Protein AF-0000000084674191 (afdb_homodimer)

InterPro domains:
  IPR003779 Alkyl hydroperoxide reductase AhpD/CMD-like [PF02627] (42-121)
  IPR004675 Alkylhydroperoxidase AhpD core [TIGR00778] (57-103)
  IPR029032 AhpD-like [G3DSA:1.20.1290.10] (14-174)
  IPR029032 AhpD-like [SSF69118] (1-175)

Foldseek 3Di:
DFQQFFADLVRADPVLNVVQVVVCVVPVHRFSLLSRCSVPVCLSVVLVVLVVVLPVADQDQLLLLLLQLCLCLLLVQQLSLQVSCVSNVVSPADPVQSVQSNNQAHDALQSSLLSVLSNCCNNVVHDDDPVNVVSNVVSPDDPRNSVSSVSSSVSSVSSRVSCVNRVGDRPGPTDGD/DFQQFFADLVRADPVLNVVQVVVCVVPVHRFSLLSRCSVPVCLSVVLVVLVVVLPVADQDQLLLLLLQLCLCLLLVQQLSLQVSCVSNVVSPADPVQSVQSNNQAHDALQSSLLSVLSNCCNNVVHDDDPVNVVSNVVSPDDPRNSVSSVSSSVSSVSSRVSCVNRVGDRPGDTDGD

Secondary structure (DSSP, 8-state):
--SSPPP-TTTS-HHHHHHHHHHHHHHSS--HHHHHHTTSHHHHHHHHHHHHHHTTSSS-HHHHHHHHHHHHHHTT-HHHHHHHHHHHHHTT--HHHHHHHHTT--SSHHHHHHHHHHHHHHHHTT---HHHHHHHHHTT--HHHHHHHHHHHHHHHHHHHHHHHHTPPP-S-----/--SSPPP-TTTS-HHHHHHHHHHHHHHSS--HHHHHHTTSHHHHHHHHHHHHHHTTSSS-HHHHHHHHHHHHHHTT-HHHHHHHHHHHHHTT--HHHHHHHHTT--SSHHHHHHHHHHHHHHHHTT---HHHHHHHHHTT--HHHHHHHHHHHHHHHHHHHHHHHHTPPP-S-----

Solvent-accessible surface area (backbone atoms only — not comparable to full-atom values): 17590 Å² total; per-residue (Å²): 124,62,68,43,73,52,54,46,62,86,73,38,57,72,72,51,20,52,52,46,49,52,43,21,70,74,68,75,44,67,54,50,67,57,26,35,33,47,59,18,54,28,35,34,52,18,50,53,50,26,53,56,35,44,63,71,36,87,60,48,71,43,53,50,29,28,32,44,25,5,36,20,46,74,61,60,24,42,51,51,39,13,45,36,52,56,53,22,44,76,48,67,41,48,74,68,49,49,57,34,8,34,73,20,32,46,92,49,59,46,55,18,29,49,6,34,50,32,27,45,34,64,78,45,61,19,62,71,53,70,68,60,51,52,52,30,39,72,35,60,48,46,71,30,54,49,45,38,50,45,40,50,47,18,56,43,46,32,53,41,32,46,36,53,62,22,38,55,71,66,89,47,73,81,48,86,117,126,63,67,46,74,54,53,46,62,85,73,37,57,71,72,51,19,53,51,47,50,50,42,20,71,74,68,75,45,67,55,50,66,57,26,35,33,48,60,18,55,28,35,34,52,19,51,54,51,27,54,56,36,43,64,71,36,86,60,50,70,44,54,50,31,27,33,45,26,5,36,20,46,74,59,58,23,42,53,50,39,14,46,36,50,55,53,22,43,76,48,66,41,48,74,67,50,48,57,33,8,35,74,21,32,45,91,50,60,46,56,18,30,50,6,34,49,33,28,45,35,64,77,45,62,20,62,71,54,70,68,60,50,51,51,29,38,73,35,64,47,46,72,30,54,49,45,37,49,44,40,51,47,18,56,43,46,32,54,43,30,47,38,54,63,21,37,53,71,66,87,46,74,80,50,86,118

pLDDT: mean 98.23, std 1.8, range [78.5, 99.0]

Radius of gyration: 19.2 Å; Cα contacts (8 Å, |Δi|>4): 636; chains: 2; bounding box: 49×52×44 Å

Sequence (354 aa):
MTQIAPLTIDTADAATAATLKAVKAKLGMVPNLFATLAHAPAALNGYLGLSETLGTGRLNASQREIVALAAGQANRCQYCLSAHTLIGKGAGLSAEAIAAARTGQAANALDDAIAGFARALVEQRGVVSADAMANYRRAGLDDGLILEVIANVALNTLTNYTNHIADTTVDFPVVAVMTQIAPLTIDTADAATAATLKAVKAKLGMVPNLFATLAHAPAALNGYLGLSETLGTGRLNASQREIVALAAGQANRCQYCLSAHTLIGKGAGLSAEAIAAARTGQAANALDDAIAGFARALVEQRGVVSADAMANYRRAGLDDGLILEVIANVALNTLTNYTNHIADTTVDFPVVAV

Organism: Aquipseudomonas alcaligenes (strain ATCC 14909 / DSM 50342 / CCUG 1425 / JCM 20561 / NBRC 14159 / NCIMB 9945 / NCTC 10367 / 1577) (NCBI:txid1215092)

Nearest PDB structures (foldseek):
  3lvy-assembly2_D  TM=9.396E-01  e=4.444E-09  Streptococcus mutans
  3lvy-assembly3_E  TM=9.437E-01  e=1.017E-08  Streptococcus mutans
  3lvy-assembly3_F  TM=9.411E-01  e=2.970E-08  Streptococcus mutans
  6ohj-assembly1_B  TM=8.319E-01  e=4.709E-06  Marinomonas mediterranea MMB-1
  6ohi-assembly1_B  TM=8.308E-01  e=1.592E-05  Marinomonas mediterranea MMB-1

Structure (mmCIF, N/CA/C/O backbone):
data_AF-0000000084674191-model_v1
#
loop_
_entity.id
_entity.type
_entity.pdbx_description
1 polymer 'Carboxymuconolactone decarboxylase-like domain-containing protein'
#
loop_
_atom_site.group_PDB
_atom_site.id
_atom_site.type_symbol
_atom_site.label_atom_id
_atom_site.label_alt_id
_atom_site.label_comp_id
_atom_site.label_asym_id
_atom_site.label_entity_id
_atom_site.label_seq_id
_atom_site.pdbx_PDB_ins_code
_atom_site.Cartn_x
_atom_site.Cartn_y
_atom_site.Cartn_z
_atom_site.occupancy
_atom_site.B_iso_or_equiv
_atom_site.auth_seq_id
_atom_site.auth_comp_id
_atom_site.auth_asym_id
_atom_site.auth_atom_id
_atom_site.pdbx_PDB_model_num
ATOM 1 N N . MET A 1 1 ? -16.984 -14.109 -12.828 1 78.88 1 MET A N 1
ATOM 2 C CA . MET A 1 1 ? -16.75 -15.133 -11.812 1 78.88 1 MET A CA 1
ATOM 3 C C . MET A 1 1 ? -15.508 -14.82 -10.984 1 78.88 1 MET A C 1
ATOM 5 O O . MET A 1 1 ? -14.578 -14.164 -11.477 1 78.88 1 MET A O 1
ATOM 9 N N . THR A 1 2 ? -15.586 -15.195 -9.648 1 92.5 2 THR A N 1
ATOM 10 C CA . THR A 1 2 ? -14.453 -15.039 -8.75 1 92.5 2 THR A CA 1
ATOM 11 C C . THR A 1 2 ? -13.211 -15.727 -9.312 1 92.5 2 THR A C 1
ATOM 13 O O . THR A 1 2 ? -13.273 -16.891 -9.734 1 92.5 2 THR A O 1
ATOM 16 N N . GLN A 1 3 ? -12.117 -15.008 -9.406 1 97.19 3 GLN A N 1
ATOM 17 C CA . GLN A 1 3 ? -10.906 -15.516 -10.031 1 97.19 3 GLN A CA 1
ATOM 18 C C . GLN A 1 3 ? -10.016 -16.219 -9.008 1 97.19 3 GLN A C 1
ATOM 20 O O . GLN A 1 3 ? -9.234 -17.109 -9.359 1 97.19 3 GLN A O 1
ATOM 25 N N . ILE A 1 4 ? -10.008 -15.805 -7.734 1 98.25 4 ILE A N 1
ATOM 26 C CA . ILE A 1 4 ? -9.352 -16.469 -6.613 1 98.25 4 ILE A CA 1
ATOM 27 C C . ILE A 1 4 ? -10.375 -16.797 -5.531 1 98.25 4 ILE A C 1
ATOM 29 O O . ILE A 1 4 ? -10.898 -15.898 -4.871 1 98.25 4 ILE A O 1
ATOM 33 N N . ALA A 1 5 ? -10.672 -17.984 -5.348 1 97.44 5 ALA A N 1
ATOM 34 C CA . ALA A 1 5 ? -11.688 -18.406 -4.391 1 97.44 5 ALA A CA 1
ATOM 35 C C . ALA A 1 5 ? -11.203 -18.219 -2.957 1 97.44 5 ALA A C 1
ATOM 37 O O . ALA A 1 5 ? -10.055 -18.547 -2.637 1 97.44 5 ALA A O 1
ATOM 38 N N . PRO A 1 6 ? -12.078 -17.656 -2.119 1 97.75 6 PRO A N 1
ATOM 39 C CA . PRO A 1 6 ? -11.672 -17.547 -0.717 1 97.75 6 PRO A CA 1
ATOM 40 C C . PRO A 1 6 ? -11.43 -18.906 -0.064 1 97.75 6 PRO A C 1
ATOM 42 O O . PRO A 1 6 ? -12.094 -19.891 -0.407 1 97.75 6 PRO A O 1
ATOM 45 N N . LEU A 1 7 ? -10.477 -18.938 0.827 1 97.69 7 LEU A N 1
ATOM 46 C CA . LEU A 1 7 ? -10.297 -20.141 1.654 1 97.69 7 LEU A CA 1
ATOM 47 C C . LEU A 1 7 ? -11.352 -20.188 2.758 1 97.69 7 LEU A C 1
ATOM 49 O O . LEU A 1 7 ? -11.977 -19.172 3.08 1 97.69 7 LEU A O 1
ATOM 53 N N . THR A 1 8 ? -11.562 -21.359 3.281 1 95.81 8 THR A N 1
ATOM 54 C CA . THR A 1 8 ? -12.352 -21.531 4.496 1 95.81 8 THR A CA 1
ATOM 55 C C . THR A 1 8 ? -11.469 -22 5.652 1 95.81 8 THR A C 1
ATOM 57 O O . THR A 1 8 ? -10.336 -22.438 5.438 1 95.81 8 THR A O 1
ATOM 60 N N . ILE A 1 9 ? -11.992 -21.812 6.812 1 95.06 9 ILE A N 1
ATOM 61 C CA . ILE A 1 9 ? -11.273 -22.266 7.996 1 95.06 9 ILE A CA 1
ATOM 62 C C . ILE A 1 9 ? -10.961 -23.75 7.867 1 95.06 9 ILE A C 1
ATOM 64 O O . ILE A 1 9 ? -9.891 -24.203 8.273 1 95.06 9 ILE A O 1
ATOM 68 N N . ASP A 1 10 ? -11.789 -24.5 7.168 1 94.56 10 ASP A N 1
ATOM 69 C CA . ASP A 1 10 ? -11.641 -25.953 7.047 1 94.56 10 ASP A CA 1
ATOM 70 C C . ASP A 1 10 ? -10.633 -26.312 5.961 1 94.56 10 ASP A C 1
ATOM 72 O O . ASP A 1 10 ? -10.031 -27.391 5.996 1 94.56 10 ASP A O 1
ATOM 76 N N . THR A 1 11 ? -10.375 -25.422 5.07 1 92.44 11 THR A N 1
ATOM 77 C CA . THR A 1 11 ? -9.508 -25.734 3.939 1 92.44 11 THR A CA 1
ATOM 78 C C . THR A 1 11 ? -8.141 -25.078 4.105 1 92.44 11 THR A C 1
ATOM 80 O O . THR A 1 11 ? -7.211 -25.359 3.348 1 92.44 11 THR A O 1
ATOM 83 N N . ALA A 1 12 ? -8.047 -24.234 5.074 1 94.5 12 ALA A N 1
ATOM 84 C CA . ALA A 1 12 ? -6.781 -23.547 5.312 1 94.5 12 ALA A CA 1
ATOM 85 C C . ALA A 1 12 ? -5.844 -24.406 6.168 1 94.5 12 ALA A C 1
ATOM 87 O O . ALA A 1 12 ? -6.293 -25.297 6.883 1 94.5 12 ALA A O 1
ATOM 88 N N . ASP A 1 13 ? -4.543 -24.234 5.973 1 95.56 13 ASP A N 1
ATOM 89 C CA . ASP A 1 13 ? -3.602 -24.859 6.902 1 95.56 13 ASP A CA 1
ATOM 90 C C . ASP A 1 13 ? -3.83 -24.359 8.328 1 95.56 13 ASP A C 1
ATOM 92 O O . ASP A 1 13 ? -4.547 -23.375 8.547 1 95.56 13 ASP A O 1
ATOM 96 N N . ALA A 1 14 ? -3.234 -24.938 9.305 1 96.44 14 ALA A N 1
ATOM 97 C CA . ALA A 1 14 ? -3.539 -24.719 10.719 1 96.44 14 ALA A CA 1
ATOM 98 C C . ALA A 1 14 ? -3.27 -23.266 11.117 1 96.44 14 ALA A C 1
ATOM 100 O O . ALA A 1 14 ? -4.082 -22.656 11.805 1 96.44 14 ALA A O 1
ATOM 101 N N . ALA A 1 15 ? -2.148 -22.703 10.727 1 96.62 15 ALA A N 1
ATOM 102 C CA . ALA A 1 15 ? -1.795 -21.344 11.109 1 96.62 15 ALA A CA 1
ATOM 103 C C . ALA A 1 15 ? -2.764 -20.328 10.492 1 96.62 15 ALA A C 1
ATOM 105 O O . ALA A 1 15 ? -3.203 -19.391 11.164 1 96.62 15 ALA A O 1
ATOM 106 N N . THR A 1 16 ? -3.105 -20.516 9.25 1 97.5 16 THR A N 1
ATOM 107 C CA . THR A 1 16 ? -4.051 -19.656 8.555 1 97.5 16 THR A CA 1
ATOM 108 C C . THR A 1 16 ? -5.449 -19.781 9.148 1 97.5 16 THR A C 1
ATOM 110 O O . THR A 1 16 ? -6.156 -18.797 9.32 1 97.5 16 THR A O 1
ATOM 113 N N . ALA A 1 17 ? -5.824 -21.016 9.43 1 97.81 17 ALA A N 1
ATOM 114 C CA . ALA A 1 17 ? -7.121 -21.25 10.062 1 97.81 17 ALA A CA 1
ATOM 115 C C . ALA A 1 17 ? -7.227 -20.5 11.391 1 97.81 17 ALA A C 1
ATOM 117 O O . ALA A 1 17 ? -8.281 -19.953 11.719 1 97.81 17 ALA A O 1
ATOM 118 N N . ALA A 1 18 ? -6.184 -20.531 12.195 1 98.06 18 ALA A N 1
ATOM 119 C CA . ALA A 1 18 ? -6.168 -19.812 13.469 1 98.06 18 ALA A CA 1
ATOM 120 C C . ALA A 1 18 ? -6.371 -18.328 13.266 1 98.06 18 ALA A C 1
ATOM 122 O O . ALA A 1 18 ? -7.094 -17.672 14.023 1 98.06 18 ALA A O 1
ATOM 123 N N . THR A 1 19 ? -5.707 -17.797 12.203 1 98.25 19 THR A N 1
ATOM 124 C CA . THR A 1 19 ? -5.859 -16.391 11.875 1 98.25 19 THR A CA 1
ATOM 125 C C . THR A 1 19 ? -7.293 -16.078 11.469 1 98.25 19 THR A C 1
ATOM 127 O O . THR A 1 19 ? -7.879 -15.094 11.922 1 98.25 19 THR A O 1
ATOM 130 N N . LEU A 1 20 ? -7.898 -16.906 10.609 1 98.38 20 LEU A N 1
ATOM 131 C CA . LEU A 1 20 ? -9.266 -16.688 10.148 1 98.38 20 LEU A CA 1
ATOM 132 C C . LEU A 1 20 ? -10.258 -16.828 11.305 1 98.38 20 LEU A C 1
ATOM 134 O O . LEU A 1 20 ? -11.25 -16.094 11.367 1 98.38 20 LEU A O 1
ATOM 138 N N . LYS A 1 21 ? -9.961 -17.75 12.25 1 98.31 21 LYS A N 1
ATOM 139 C CA . LYS A 1 21 ? -10.812 -17.891 13.422 1 98.31 21 LYS A CA 1
ATOM 140 C C . LYS A 1 21 ? -10.758 -16.656 14.305 1 98.31 21 LYS A C 1
ATOM 142 O O . LYS A 1 21 ? -11.773 -16.219 14.852 1 98.31 21 LYS A O 1
ATOM 147 N N . ALA A 1 22 ? -9.555 -16.078 14.445 1 98 22 ALA A N 1
ATOM 148 C CA . ALA A 1 22 ? -9.406 -14.852 15.219 1 98 22 ALA A CA 1
ATOM 149 C C . ALA A 1 22 ? -10.172 -13.695 14.57 1 98 22 ALA A C 1
ATOM 151 O O . ALA A 1 22 ? -10.789 -12.883 15.266 1 98 22 ALA A O 1
ATOM 152 N N . VAL A 1 23 ? -10.117 -13.633 13.242 1 97.56 23 VAL A N 1
ATOM 153 C CA . VAL A 1 23 ? -10.852 -12.617 12.5 1 97.56 23 VAL A CA 1
ATOM 154 C C . VAL A 1 23 ? -12.352 -12.789 12.719 1 97.56 23 VAL A C 1
ATOM 156 O O . VAL A 1 23 ? -13.062 -11.82 12.992 1 97.56 23 VAL A O 1
ATOM 159 N N . LYS A 1 24 ? -12.828 -14 12.609 1 97.81 24 LYS A N 1
ATOM 160 C CA . LYS A 1 24 ? -14.242 -14.297 12.812 1 97.81 24 LYS A CA 1
ATOM 161 C C . LYS A 1 24 ? -14.688 -13.914 14.219 1 97.81 24 LYS A C 1
ATOM 163 O O . LYS A 1 24 ? -15.773 -13.367 14.406 1 97.81 24 LYS A O 1
ATOM 168 N N . ALA A 1 25 ? -13.867 -14.219 15.211 1 97.75 25 ALA A N 1
ATOM 169 C CA . ALA A 1 25 ? -14.188 -13.891 16.594 1 97.75 25 ALA A CA 1
ATOM 170 C C . ALA A 1 25 ? -14.32 -12.383 16.797 1 97.75 25 ALA A C 1
ATOM 172 O O . ALA A 1 25 ? -15.18 -11.922 17.547 1 97.75 25 ALA A O 1
ATOM 173 N N . LYS A 1 26 ? -13.5 -11.672 16.109 1 96.06 26 LYS A N 1
ATOM 174 C CA . LYS A 1 26 ? -13.461 -10.219 16.281 1 96.06 26 LYS A CA 1
ATOM 175 C C . LYS A 1 26 ? -14.578 -9.547 15.492 1 96.06 26 LYS A C 1
ATOM 177 O O . LYS A 1 26 ? -15.203 -8.602 15.977 1 96.06 26 LYS A O 1
ATOM 182 N N . LEU A 1 27 ? -14.883 -10.039 14.305 1 95.88 27 LEU A N 1
ATOM 183 C CA . LEU A 1 27 ? -15.758 -9.312 13.391 1 95.88 27 LEU A CA 1
ATOM 184 C C . LEU A 1 27 ? -17.109 -10 13.273 1 95.88 27 LEU A C 1
ATOM 186 O O . LEU A 1 27 ? -18.047 -9.43 12.711 1 95.88 27 LEU A O 1
ATOM 190 N N . GLY A 1 28 ? -17.219 -11.164 13.742 1 96.5 28 GLY A N 1
ATOM 191 C CA . GLY A 1 28 ? -18.438 -11.953 13.633 1 96.5 28 GLY A CA 1
ATOM 192 C C . GLY A 1 28 ? -18.531 -12.758 12.352 1 96.5 28 GLY A C 1
ATOM 193 O O . GLY A 1 28 ? -19.422 -13.594 12.195 1 96.5 28 GLY A O 1
ATOM 194 N N . MET A 1 29 ? -17.609 -12.492 11.477 1 96.75 29 MET A N 1
ATOM 195 C CA . MET A 1 29 ? -17.5 -13.211 10.211 1 96.75 29 MET A CA 1
ATOM 196 C C . MET A 1 29 ? -16.094 -13.094 9.641 1 96.75 29 MET A C 1
ATOM 198 O O . MET A 1 29 ? -15.281 -12.312 10.133 1 96.75 29 MET A O 1
ATOM 202 N N . VAL A 1 30 ? -15.773 -13.867 8.633 1 98 30 VAL A N 1
ATOM 203 C CA . VAL A 1 30 ? -14.555 -13.703 7.844 1 98 30 VAL A CA 1
ATOM 204 C C . VAL A 1 30 ? -14.883 -13.039 6.508 1 98 30 VAL A C 1
ATOM 206 O O . VAL A 1 30 ? -15.398 -13.688 5.594 1 98 30 VAL A O 1
ATOM 209 N N . PRO A 1 31 ? -14.57 -11.758 6.363 1 98.5 31 PRO A N 1
ATOM 210 C CA . PRO A 1 31 ? -14.789 -11.156 5.047 1 98.5 31 PRO A CA 1
ATOM 211 C C . PRO A 1 31 ? -14.117 -11.938 3.922 1 98.5 31 PRO A C 1
ATOM 213 O O . PRO A 1 31 ? -13 -12.43 4.09 1 98.5 31 PRO A O 1
ATOM 216 N N . ASN A 1 32 ? -14.758 -12.047 2.789 1 98.62 32 ASN A N 1
ATOM 217 C CA . ASN A 1 32 ? -14.219 -12.781 1.649 1 98.62 32 ASN A CA 1
ATOM 218 C C . ASN A 1 32 ? -12.828 -12.289 1.264 1 98.62 32 ASN A C 1
ATOM 220 O O . ASN A 1 32 ? -11.984 -13.07 0.82 1 98.62 32 ASN A O 1
ATOM 224 N N . LEU A 1 33 ? -12.594 -10.977 1.449 1 98.75 33 LEU A N 1
ATOM 225 C CA . LEU A 1 33 ? -11.281 -10.414 1.147 1 98.75 33 LEU A CA 1
ATOM 226 C C . LEU A 1 33 ? -10.203 -11.062 2.002 1 98.75 33 LEU A C 1
ATOM 228 O O . LEU A 1 33 ? -9.133 -11.414 1.496 1 98.75 33 LEU A O 1
ATOM 232 N N . PHE A 1 34 ? -10.461 -11.234 3.291 1 98.75 34 PHE A N 1
ATOM 233 C CA . PHE A 1 34 ? -9.469 -11.812 4.188 1 98.75 34 PHE A CA 1
ATOM 234 C C . PHE A 1 34 ? -9.273 -13.297 3.893 1 98.75 34 PHE A C 1
ATOM 236 O O . PHE A 1 34 ? -8.148 -13.797 3.908 1 98.75 34 PHE A O 1
ATOM 243 N N . ALA A 1 35 ? -10.406 -13.938 3.58 1 98.69 35 ALA A N 1
ATOM 244 C CA . ALA A 1 35 ? -10.328 -15.352 3.211 1 98.69 35 ALA A CA 1
ATOM 245 C C . ALA A 1 35 ? -9.547 -15.539 1.914 1 98.69 35 ALA A C 1
ATOM 247 O O . ALA A 1 35 ? -8.852 -16.547 1.741 1 98.69 35 ALA A O 1
ATOM 248 N N . THR A 1 36 ? -9.664 -14.562 1 1 98.81 36 THR A N 1
ATOM 249 C CA . THR A 1 36 ? -8.906 -14.594 -0.246 1 98.81 36 THR A CA 1
ATOM 250 C C . THR A 1 36 ? -7.426 -14.344 0.017 1 98.81 36 THR A C 1
ATOM 252 O O . THR A 1 36 ? -6.57 -15.109 -0.445 1 98.81 36 THR A O 1
ATOM 255 N N . LEU A 1 37 ? -7.094 -13.344 0.83 1 98.81 37 LEU A N 1
ATOM 256 C CA . LEU A 1 37 ? -5.715 -13.039 1.188 1 98.81 37 LEU A CA 1
ATOM 257 C C . LEU A 1 37 ? -5.07 -14.211 1.921 1 98.81 37 LEU A C 1
ATOM 259 O O . LEU A 1 37 ? -3.846 -14.352 1.921 1 98.81 37 LEU A O 1
ATOM 263 N N . ALA A 1 38 ? -5.898 -15.086 2.457 1 98.62 38 ALA A N 1
ATOM 264 C CA . ALA A 1 3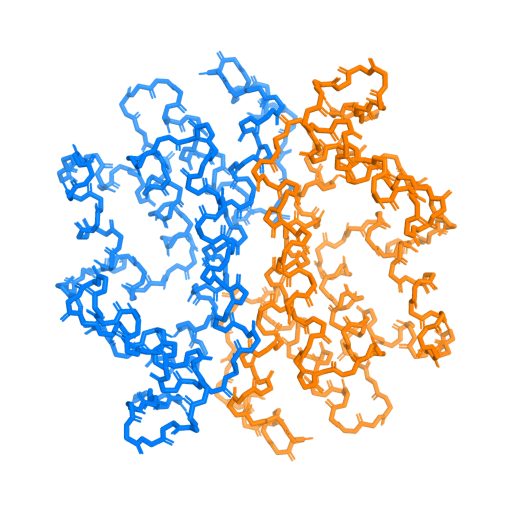8 ? -5.43 -16.203 3.268 1 98.62 38 ALA A CA 1
ATOM 265 C C . ALA A 1 38 ? -4.633 -17.203 2.424 1 98.62 38 ALA A C 1
ATOM 267 O O . ALA A 1 38 ? -3.895 -18.031 2.959 1 98.62 38 ALA A O 1
ATOM 268 N N . HIS A 1 39 ? -4.742 -17.141 1.057 1 98.62 39 HIS A N 1
ATOM 269 C CA . HIS A 1 39 ? -3.887 -17.938 0.189 1 98.62 39 HIS A CA 1
ATOM 270 C C . HIS A 1 39 ? -2.422 -17.531 0.341 1 98.62 39 HIS A C 1
ATOM 272 O O . HIS A 1 39 ? -1.526 -18.281 -0.066 1 98.62 39 HIS A O 1
ATOM 278 N N . ALA A 1 40 ? -2.15 -16.359 0.856 1 98.69 40 ALA A N 1
ATOM 279 C CA . ALA A 1 40 ? -0.829 -15.828 1.175 1 98.69 40 ALA A CA 1
ATOM 280 C C . ALA A 1 40 ? -0.774 -15.32 2.613 1 98.69 40 ALA A C 1
ATOM 282 O O . ALA A 1 40 ? -0.947 -14.125 2.863 1 98.69 40 ALA A O 1
ATOM 283 N N . PRO A 1 41 ? -0.435 -16.156 3.561 1 98.44 41 PRO A N 1
ATOM 284 C CA . PRO A 1 41 ? -0.507 -15.781 4.977 1 98.44 41 PRO A CA 1
ATOM 285 C C . PRO A 1 41 ? 0.312 -14.539 5.301 1 98.44 41 PRO A C 1
ATOM 287 O O . PRO A 1 41 ? -0.106 -13.719 6.121 1 98.44 41 PRO A O 1
ATOM 290 N N . ALA A 1 42 ? 1.466 -14.352 4.684 1 98.75 42 ALA A N 1
ATOM 291 C CA . ALA A 1 42 ? 2.264 -13.148 4.926 1 98.75 42 ALA A CA 1
ATOM 292 C C . ALA A 1 42 ? 1.518 -11.898 4.48 1 98.75 42 ALA A C 1
ATOM 294 O O . ALA A 1 42 ? 1.594 -10.859 5.137 1 98.75 42 ALA A O 1
ATOM 295 N N . ALA A 1 43 ? 0.781 -12 3.357 1 98.88 43 ALA A N 1
ATOM 296 C CA . ALA A 1 43 ? -0.004 -10.867 2.877 1 98.88 43 ALA A CA 1
ATOM 297 C C . ALA A 1 43 ? -1.17 -10.57 3.816 1 98.88 43 ALA A C 1
ATOM 299 O O . ALA A 1 43 ? -1.423 -9.414 4.156 1 98.88 43 ALA A O 1
ATOM 300 N N . LEU A 1 44 ? -1.871 -11.68 4.246 1 98.81 44 LEU A N 1
ATOM 301 C CA . LEU A 1 44 ? -2.99 -11.5 5.164 1 98.81 44 LEU A CA 1
ATOM 302 C C . LEU A 1 44 ? -2.521 -10.891 6.48 1 98.81 44 LEU A C 1
ATOM 304 O O . LEU A 1 44 ? -3.066 -9.883 6.938 1 98.81 44 LEU A O 1
ATOM 308 N N . ASN A 1 45 ? -1.473 -11.469 7.078 1 98.81 45 ASN A N 1
ATOM 309 C CA . ASN A 1 45 ? -0.957 -10.992 8.359 1 98.81 45 ASN A CA 1
ATOM 310 C C . ASN A 1 45 ? -0.372 -9.586 8.234 1 98.81 45 ASN A C 1
ATOM 312 O O . ASN A 1 45 ? -0.492 -8.773 9.156 1 98.81 45 ASN A O 1
ATOM 316 N N . GLY A 1 46 ? 0.28 -9.328 7.117 1 98.88 46 GLY A N 1
ATOM 317 C CA . GLY A 1 46 ? 0.785 -7.988 6.852 1 98.88 46 GLY A CA 1
ATOM 318 C C . GLY A 1 46 ? -0.308 -6.938 6.789 1 98.88 46 GLY A C 1
ATOM 319 O O . GLY A 1 46 ? -0.181 -5.867 7.387 1 98.88 46 GLY A O 1
ATOM 320 N N . TYR A 1 47 ? -1.39 -7.27 6.074 1 98.88 47 TYR A N 1
ATOM 321 C CA . TYR A 1 47 ? -2.521 -6.355 5.992 1 98.88 47 TYR A CA 1
ATOM 322 C C . TYR A 1 47 ? -3.111 -6.09 7.371 1 98.88 47 TYR A C 1
ATOM 324 O O . TYR A 1 47 ? -3.344 -4.938 7.742 1 98.88 47 TYR A O 1
ATOM 332 N N . LEU A 1 48 ? -3.371 -7.164 8.086 1 98.75 48 LEU A N 1
ATOM 333 C CA . LEU A 1 48 ? -4 -7.043 9.398 1 98.75 48 LEU A CA 1
ATOM 334 C C . LEU A 1 48 ? -3.125 -6.234 10.352 1 98.75 48 LEU A C 1
ATOM 336 O O . LEU A 1 48 ? -3.621 -5.367 11.07 1 98.75 48 LEU A O 1
ATOM 340 N N . GLY A 1 49 ? -1.812 -6.496 10.367 1 98.75 49 GLY A N 1
ATOM 341 C CA . GLY A 1 49 ? -0.884 -5.746 11.195 1 98.75 49 GLY A CA 1
ATOM 342 C C . GLY A 1 49 ? -0.831 -4.27 10.844 1 98.75 49 GLY A C 1
ATOM 343 O O . GLY A 1 49 ? -0.837 -3.414 11.734 1 98.75 49 GLY A O 1
ATOM 344 N N . LEU A 1 50 ? -0.762 -3.957 9.57 1 98.88 50 LEU A N 1
ATOM 345 C CA . LEU A 1 50 ? -0.737 -2.57 9.117 1 98.88 50 LEU A CA 1
ATOM 346 C C . LEU A 1 50 ? -2.018 -1.846 9.523 1 98.88 50 LEU A C 1
ATOM 348 O O . LEU A 1 50 ? -1.967 -0.718 10.016 1 98.88 50 LEU A O 1
ATOM 352 N N . SER A 1 51 ? -3.188 -2.52 9.266 1 98.75 51 SER A N 1
ATOM 353 C CA . SER A 1 51 ? -4.484 -1.943 9.609 1 98.75 51 SER A CA 1
ATOM 354 C C . SER A 1 51 ? -4.574 -1.623 11.094 1 98.75 51 SER A C 1
ATOM 356 O O . SER A 1 51 ? -4.98 -0.524 11.477 1 98.75 51 SER A O 1
ATOM 358 N N . GLU A 1 52 ? -4.172 -2.59 11.93 1 98.56 52 GLU A N 1
ATOM 359 C CA . GLU A 1 52 ? -4.211 -2.393 13.375 1 98.56 52 GLU A CA 1
ATOM 360 C C . GLU A 1 52 ? -3.297 -1.249 13.797 1 98.56 52 GLU A C 1
ATOM 362 O O . GLU A 1 52 ? -3.691 -0.4 14.602 1 98.56 52 GLU A O 1
ATOM 367 N N . THR A 1 53 ? -2.096 -1.178 13.289 1 98.81 53 THR A N 1
ATOM 368 C CA . THR A 1 53 ? -1.116 -0.163 13.664 1 98.81 53 THR A CA 1
ATOM 369 C C . THR A 1 53 ? -1.587 1.226 13.242 1 98.81 53 THR A C 1
ATOM 371 O O . THR A 1 53 ? -1.475 2.186 14.008 1 98.81 53 THR A O 1
ATOM 374 N N . LEU A 1 54 ? -2.174 1.346 12.047 1 98.88 54 LEU A N 1
ATOM 375 C CA . LEU A 1 54 ? -2.66 2.639 11.578 1 98.88 54 LEU A CA 1
ATOM 376 C C . LEU A 1 54 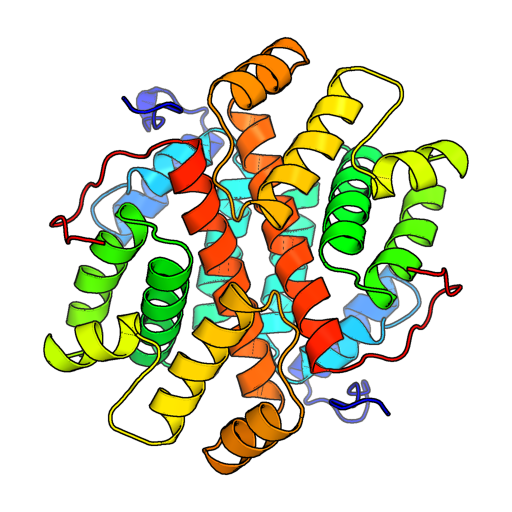? -3.879 3.086 12.375 1 98.88 54 LEU A C 1
ATOM 378 O O . LEU A 1 54 ? -4.137 4.285 12.5 1 98.88 54 LEU A O 1
ATOM 382 N N . GLY A 1 55 ? -4.574 2.102 13.008 1 98.62 55 GLY A N 1
ATOM 383 C CA . GLY A 1 55 ? -5.68 2.418 13.891 1 98.62 55 GLY A CA 1
ATOM 384 C C . GLY A 1 55 ? -5.25 3.168 15.141 1 98.62 55 GLY A C 1
ATOM 385 O O . GLY A 1 55 ? -6.078 3.787 15.812 1 98.62 55 GLY A O 1
ATOM 386 N N . THR A 1 56 ? -3.957 3.133 15.438 1 98.44 56 THR A N 1
ATOM 387 C CA . THR A 1 56 ? -3.441 3.818 16.625 1 98.44 56 THR A CA 1
ATOM 388 C C . THR A 1 56 ? -2.965 5.227 16.266 1 98.44 56 THR A C 1
ATOM 390 O O . THR A 1 56 ? -2.482 5.961 17.125 1 98.44 56 THR A O 1
ATOM 393 N N . GLY A 1 57 ? -3.078 5.594 14.953 1 98.62 57 GLY A N 1
ATOM 394 C CA . GLY A 1 57 ? -2.592 6.883 14.492 1 98.62 57 GLY A CA 1
ATOM 395 C C . GLY A 1 57 ? -3.529 8.031 14.828 1 98.62 57 GLY A C 1
ATOM 396 O O . GLY A 1 57 ? -4.445 7.871 15.633 1 98.62 57 GLY A O 1
ATOM 397 N N . ARG A 1 58 ? -3.27 9.172 14.234 1 98.62 58 ARG A N 1
ATOM 398 C CA . ARG A 1 58 ? -3.975 10.414 14.547 1 98.62 58 ARG A CA 1
ATOM 399 C C . ARG A 1 58 ? -5.32 10.469 13.836 1 98.62 58 ARG A C 1
ATOM 401 O O . ARG A 1 58 ? -6.238 11.164 14.281 1 98.62 58 ARG A O 1
ATOM 408 N N . LEU A 1 59 ? -5.449 9.828 12.656 1 98.81 59 LEU A N 1
ATOM 409 C CA . LEU A 1 59 ? -6.734 9.805 11.969 1 98.81 59 LEU A CA 1
ATOM 410 C C . LEU A 1 59 ? -7.773 9.031 12.773 1 98.81 59 LEU A C 1
ATOM 412 O O . LEU A 1 59 ? -7.543 7.879 13.148 1 98.81 59 LEU A O 1
ATOM 416 N N . ASN A 1 60 ? -8.867 9.68 13.047 1 98.69 60 ASN A N 1
ATOM 417 C CA . ASN A 1 60 ? -9.93 8.945 13.734 1 98.69 60 ASN A CA 1
ATOM 418 C C . ASN A 1 60 ? -10.641 7.984 12.789 1 98.69 60 ASN A C 1
ATOM 420 O O . ASN A 1 60 ? -10.328 7.93 11.594 1 98.69 60 ASN A O 1
ATOM 424 N N . ALA A 1 61 ? -11.57 7.184 13.336 1 98.62 61 ALA A N 1
ATOM 425 C CA . ALA A 1 61 ? -12.219 6.117 12.57 1 98.62 61 ALA A CA 1
ATOM 426 C C . ALA A 1 61 ? -12.93 6.676 11.344 1 98.62 61 ALA A C 1
ATOM 428 O O . ALA A 1 61 ? -12.805 6.125 10.242 1 98.62 61 ALA A O 1
ATOM 429 N N . SER A 1 62 ? -13.68 7.77 11.523 1 98.75 62 SER A N 1
ATOM 430 C CA . SER A 1 62 ? -14.422 8.359 10.414 1 98.75 62 SER A CA 1
ATOM 431 C C . SER A 1 62 ? -13.477 8.867 9.328 1 98.75 62 SER A C 1
ATOM 433 O O . SER A 1 62 ? -13.758 8.742 8.141 1 98.75 62 SER A O 1
ATOM 435 N N . GLN A 1 63 ? -12.312 9.43 9.703 1 98.94 63 GLN A N 1
ATOM 436 C CA . GLN A 1 63 ? -11.344 9.961 8.75 1 98.94 63 GLN A CA 1
ATOM 437 C C . GLN A 1 63 ? -10.664 8.836 7.973 1 98.94 63 GLN A C 1
ATOM 439 O O . GLN A 1 63 ? -10.398 8.977 6.777 1 98.94 63 GLN A O 1
ATOM 444 N N . ARG A 1 64 ? -10.367 7.742 8.648 1 98.94 64 ARG A N 1
ATOM 445 C CA . ARG A 1 64 ? -9.82 6.59 7.938 1 98.94 64 ARG A CA 1
ATOM 446 C C . ARG A 1 64 ? -10.805 6.062 6.906 1 98.94 64 ARG A C 1
ATOM 448 O O . ARG A 1 64 ? -10.406 5.645 5.816 1 98.94 64 ARG A O 1
ATOM 455 N N . GLU A 1 65 ? -12.125 6.098 7.227 1 98.94 65 GLU A N 1
ATOM 456 C CA . GLU A 1 65 ? -13.133 5.676 6.258 1 98.94 65 GLU A CA 1
ATOM 457 C C . GLU A 1 65 ? -13.234 6.668 5.102 1 98.94 65 GLU A C 1
ATOM 459 O O . GLU A 1 65 ? -13.492 6.273 3.961 1 98.94 65 GLU A O 1
ATOM 464 N N . ILE A 1 66 ? -13.055 7.973 5.375 1 98.94 66 ILE A N 1
ATOM 465 C CA . ILE A 1 66 ? -13.016 8.984 4.324 1 98.94 66 ILE A CA 1
ATOM 466 C C . ILE A 1 66 ? -11.891 8.664 3.342 1 98.94 66 ILE A C 1
ATOM 468 O O . ILE A 1 66 ? -12.094 8.688 2.125 1 98.94 66 ILE A O 1
ATOM 472 N N . VAL A 1 67 ? -10.703 8.266 3.811 1 99 67 VAL A N 1
ATOM 473 C CA . VAL A 1 67 ? -9.57 7.902 2.965 1 99 67 VAL A CA 1
ATOM 474 C C . VAL A 1 67 ? -9.906 6.656 2.15 1 99 67 VAL A C 1
ATOM 476 O O . VAL A 1 67 ? -9.656 6.609 0.944 1 99 67 VAL A O 1
ATOM 479 N N . ALA A 1 68 ? -10.5 5.68 2.82 1 98.94 68 ALA A N 1
ATOM 480 C CA . ALA A 1 68 ? -10.812 4.414 2.166 1 98.94 68 ALA A CA 1
ATOM 481 C C . ALA A 1 68 ? -11.836 4.617 1.047 1 98.94 68 ALA A C 1
ATOM 483 O O . ALA A 1 68 ? -11.703 4.039 -0.034 1 98.94 68 ALA A O 1
ATOM 484 N N . LEU A 1 69 ? -12.859 5.441 1.319 1 99 69 LEU A N 1
ATOM 485 C CA . LEU A 1 69 ? -13.898 5.711 0.333 1 99 69 LEU A CA 1
ATOM 486 C C . LEU A 1 69 ? -13.336 6.48 -0.856 1 99 69 LEU A C 1
ATOM 488 O O . LEU A 1 69 ? -13.633 6.152 -2.008 1 99 69 LEU A O 1
ATOM 492 N N . ALA A 1 70 ? -12.484 7.488 -0.651 1 98.94 70 ALA A N 1
ATOM 493 C CA . ALA A 1 70 ? -11.867 8.258 -1.727 1 98.94 70 ALA A CA 1
ATOM 494 C C . ALA A 1 70 ? -10.977 7.371 -2.59 1 98.94 70 ALA A C 1
ATOM 496 O O . ALA A 1 70 ? -11.055 7.406 -3.82 1 98.94 70 ALA A O 1
ATOM 497 N N . ALA A 1 71 ? -10.156 6.551 -1.931 1 98.94 71 ALA A N 1
ATOM 498 C CA . ALA A 1 71 ? -9.242 5.664 -2.645 1 98.94 71 ALA A CA 1
ATOM 499 C C . ALA A 1 71 ? -10.008 4.59 -3.412 1 98.94 71 ALA A C 1
ATOM 501 O O . ALA A 1 71 ? -9.695 4.305 -4.57 1 98.94 71 ALA A O 1
ATOM 502 N N . GLY A 1 72 ? -11.023 3.971 -2.697 1 98.88 72 GLY A N 1
ATOM 503 C CA . GLY A 1 72 ? -11.828 2.943 -3.336 1 98.88 72 GLY A CA 1
ATOM 504 C C . GLY A 1 72 ? -12.547 3.434 -4.578 1 98.88 72 GLY A C 1
ATOM 505 O O . GLY A 1 72 ? -12.633 2.713 -5.578 1 98.88 72 GLY A O 1
ATOM 506 N N . GLN A 1 73 ? -13.055 4.676 -4.547 1 98.94 73 GLN A N 1
ATOM 507 C CA . GLN A 1 73 ? -13.734 5.25 -5.699 1 98.94 73 GLN A CA 1
ATOM 508 C C . GLN A 1 73 ? -12.758 5.539 -6.832 1 98.94 73 GLN A C 1
ATOM 510 O O . GLN A 1 73 ? -13.031 5.223 -7.992 1 98.94 73 GLN A O 1
ATOM 515 N N . ALA A 1 74 ? -11.633 6.141 -6.512 1 98.81 74 ALA A N 1
ATOM 516 C CA . ALA A 1 74 ? -10.625 6.469 -7.512 1 98.81 74 ALA A CA 1
ATOM 517 C C . ALA A 1 74 ? -10.133 5.215 -8.227 1 98.81 74 ALA A C 1
ATOM 519 O O . ALA A 1 74 ? -9.828 5.25 -9.422 1 98.81 74 ALA A O 1
ATOM 520 N N . ASN A 1 75 ? -10.094 4.078 -7.5 1 98.75 75 ASN A N 1
ATOM 521 C CA . ASN A 1 75 ? -9.648 2.807 -8.062 1 98.75 75 ASN A CA 1
ATOM 522 C C . ASN A 1 75 ? -10.828 1.975 -8.562 1 98.75 75 ASN A C 1
ATOM 524 O O . ASN A 1 75 ? -10.641 0.856 -9.047 1 98.75 75 ASN A O 1
ATOM 528 N N . ARG A 1 76 ? -12.04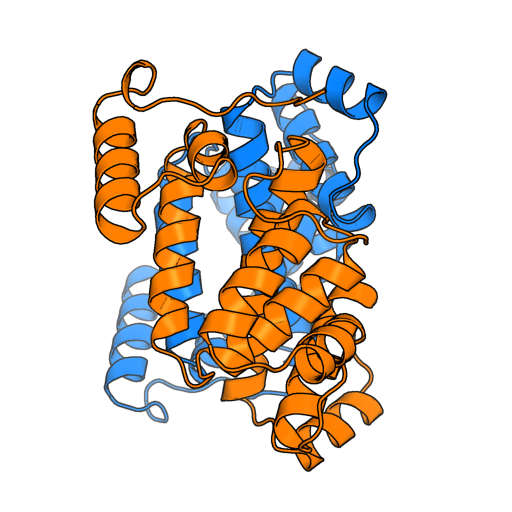7 2.482 -8.383 1 98.62 76 ARG A N 1
ATOM 529 C CA . ARG A 1 76 ? -13.266 1.828 -8.852 1 98.62 76 ARG A CA 1
ATOM 530 C C . ARG A 1 76 ? -13.375 0.42 -8.273 1 98.62 76 ARG A C 1
ATOM 532 O O . ARG A 1 76 ? -13.648 -0.534 -9.008 1 98.62 76 ARG A O 1
ATOM 539 N N . CYS A 1 77 ? -13.18 0.26 -7.016 1 98.69 77 CYS A N 1
ATOM 540 C CA . CYS A 1 77 ? -13.258 -1.024 -6.328 1 98.69 77 CYS A CA 1
ATOM 541 C C . CYS A 1 77 ? -14.625 -1.215 -5.688 1 98.69 77 CYS A C 1
ATOM 543 O O . CYS A 1 77 ? -14.867 -0.726 -4.582 1 98.69 77 CYS A O 1
ATOM 545 N N . GLN A 1 78 ? -15.508 -1.948 -6.277 1 98.56 78 GLN A N 1
ATOM 546 C CA . GLN A 1 78 ? -16.875 -2.113 -5.801 1 98.56 78 GLN A CA 1
ATOM 547 C C . GLN A 1 78 ? -16.906 -2.807 -4.441 1 98.56 78 GLN A C 1
ATOM 549 O O . GLN A 1 78 ? -17.688 -2.434 -3.562 1 98.56 78 GLN A O 1
ATOM 554 N N . TYR A 1 79 ? -16.094 -3.854 -4.301 1 98.81 79 TYR A N 1
ATOM 555 C CA . TYR A 1 79 ? -16.031 -4.531 -3.01 1 98.81 79 TYR A CA 1
ATOM 556 C C . TYR A 1 79 ? -15.703 -3.547 -1.892 1 98.81 79 TYR A C 1
ATOM 558 O O . TYR A 1 79 ? -16.391 -3.523 -0.863 1 98.81 79 TYR A O 1
ATOM 566 N N . CYS A 1 80 ? -14.672 -2.715 -2.088 1 98.88 80 CYS A N 1
ATOM 567 C CA . CYS A 1 80 ? -14.172 -1.798 -1.068 1 98.88 80 CYS A CA 1
ATOM 568 C C . CYS A 1 80 ? -15.18 -0.69 -0.792 1 98.88 80 CYS A C 1
ATOM 570 O O . CYS A 1 80 ? -15.391 -0.306 0.361 1 98.88 80 CYS A O 1
ATOM 572 N N . LEU A 1 81 ? -15.797 -0.187 -1.918 1 98.94 81 LEU A N 1
ATOM 573 C CA . LEU A 1 81 ? -16.812 0.835 -1.717 1 98.94 81 LEU A CA 1
ATOM 574 C C . LEU A 1 81 ? -17.984 0.284 -0.907 1 98.94 81 LEU A C 1
ATOM 576 O O . LEU A 1 81 ? -18.531 0.979 -0.046 1 98.94 81 LEU A O 1
ATOM 580 N N . SER A 1 82 ? -18.375 -0.958 -1.175 1 98.94 82 SER A N 1
ATOM 581 C CA . SER A 1 82 ? -19.453 -1.595 -0.424 1 98.94 82 SER A CA 1
ATOM 582 C C . SER A 1 82 ? -19.078 -1.785 1.04 1 98.94 82 SER A C 1
ATOM 584 O O . SER A 1 82 ? -19.844 -1.439 1.938 1 98.94 82 SER A O 1
ATOM 586 N N . ALA A 1 83 ? -17.906 -2.283 1.279 1 98.81 83 ALA A N 1
ATOM 587 C CA . ALA A 1 83 ? -17.422 -2.512 2.639 1 98.81 83 ALA A CA 1
ATOM 588 C C . ALA A 1 83 ? -17.297 -1.196 3.402 1 98.81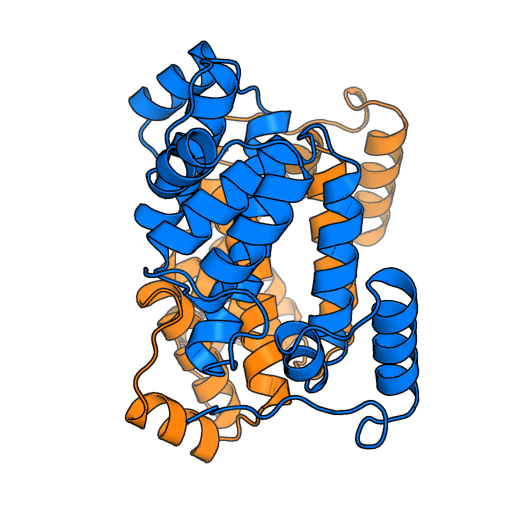 83 ALA A C 1
ATOM 590 O O . ALA A 1 83 ? -17.812 -1.064 4.516 1 98.81 83 ALA A O 1
ATOM 591 N N . HIS A 1 84 ? -16.688 -0.175 2.82 1 98.88 84 HIS A N 1
ATOM 592 C CA . HIS A 1 84 ? -16.359 1.051 3.541 1 98.88 84 HIS A CA 1
ATOM 593 C C . HIS A 1 84 ? -17.562 1.974 3.637 1 98.88 84 HIS A C 1
ATOM 595 O O . HIS A 1 84 ? -17.594 2.887 4.465 1 98.88 84 HIS A O 1
ATOM 601 N N . THR A 1 85 ? -18.562 1.774 2.75 1 98.88 85 THR A N 1
ATOM 602 C CA . THR A 1 85 ? -19.844 2.426 2.98 1 98.88 85 THR A CA 1
ATOM 603 C C . THR A 1 85 ? -20.484 1.923 4.273 1 98.88 85 THR A C 1
ATOM 605 O O . THR A 1 85 ? -20.906 2.721 5.113 1 98.88 85 THR A O 1
ATOM 608 N N . LEU A 1 86 ? -20.5 0.609 4.473 1 98.69 86 LEU A N 1
ATOM 609 C CA . LEU A 1 86 ? -21.062 0.033 5.684 1 98.69 86 LEU A CA 1
ATOM 610 C C . LEU A 1 86 ? -20.266 0.433 6.914 1 98.69 86 LEU A C 1
ATOM 612 O O . LEU A 1 86 ? -20.828 0.879 7.914 1 98.69 86 LEU A O 1
ATOM 616 N N . ILE A 1 87 ? -18.969 0.318 6.887 1 98.5 87 ILE A N 1
ATOM 617 C CA . ILE A 1 87 ? -18.109 0.613 8.023 1 98.5 87 ILE A CA 1
ATOM 618 C C . ILE A 1 87 ? -18.156 2.107 8.328 1 98.5 87 ILE A C 1
ATOM 620 O O . ILE A 1 87 ? -18.109 2.508 9.5 1 98.5 87 ILE A O 1
ATOM 624 N N . GLY A 1 88 ? -18.188 2.936 7.191 1 98.69 88 GLY A N 1
ATOM 625 C CA . GLY A 1 88 ? -18.297 4.375 7.363 1 98.69 88 GLY A CA 1
ATOM 626 C C . GLY A 1 88 ? -19.547 4.797 8.117 1 98.69 88 GLY A C 1
ATOM 627 O O . GLY A 1 88 ? -19.484 5.676 8.977 1 98.69 88 GLY A O 1
ATOM 628 N N . LYS A 1 89 ? -20.688 4.164 7.828 1 98.5 89 LYS A N 1
ATOM 629 C CA . LYS A 1 89 ? -21.906 4.43 8.578 1 98.5 89 LYS A CA 1
ATOM 630 C C . LYS A 1 89 ? -21.719 4.113 10.062 1 98.5 89 LYS A C 1
ATOM 632 O O . LYS A 1 89 ? -22.125 4.891 10.922 1 98.5 89 LYS A O 1
ATOM 637 N N . GLY A 1 90 ? -21.094 2.99 10.32 1 98 90 GLY A N 1
ATOM 638 C CA . GLY A 1 90 ? -20.828 2.594 11.695 1 98 90 GLY A CA 1
ATOM 639 C C . GLY A 1 90 ? -19.906 3.557 12.422 1 98 90 GLY A C 1
ATOM 640 O O . GLY A 1 90 ? -19.984 3.688 13.648 1 98 90 GLY A O 1
ATOM 641 N N . ALA A 1 91 ? -19.078 4.273 11.633 1 98.19 91 ALA A N 1
ATOM 642 C CA . ALA A 1 91 ? -18.125 5.215 12.203 1 98.19 91 ALA A CA 1
ATOM 643 C C . ALA A 1 91 ? -18.734 6.605 12.344 1 98.19 91 ALA A C 1
ATOM 645 O O . ALA A 1 91 ? -18.062 7.551 12.75 1 98.19 91 ALA A O 1
ATOM 646 N N . GLY A 1 92 ? -19.969 6.723 11.906 1 98.44 92 GLY A N 1
ATOM 647 C CA . GLY A 1 92 ? -20.688 7.961 12.172 1 98.44 92 GLY A CA 1
ATOM 648 C C . GLY A 1 92 ? -20.859 8.836 10.938 1 98.44 92 GLY A C 1
ATOM 649 O O . GLY A 1 92 ? -21.391 9.938 11.023 1 98.44 92 GLY A O 1
ATOM 650 N N . LEU A 1 93 ? -20.453 8.391 9.82 1 98.75 93 LEU A N 1
ATOM 651 C CA . LEU A 1 93 ? -20.641 9.164 8.602 1 98.75 93 LEU A CA 1
ATOM 652 C C . LEU A 1 93 ? -22.078 9.047 8.094 1 98.75 93 LEU A C 1
ATOM 654 O O . LEU A 1 93 ? -22.641 7.949 8.078 1 98.75 93 LEU A O 1
ATOM 658 N N . SER A 1 94 ? -22.656 10.164 7.754 1 98.69 94 SER A N 1
ATOM 659 C CA . SER A 1 94 ? -23.969 10.156 7.105 1 98.69 94 SER A CA 1
ATOM 660 C C . SER A 1 94 ? -23.875 9.656 5.668 1 98.69 94 SER A C 1
ATOM 662 O O . SER A 1 94 ? -22.766 9.57 5.109 1 98.69 94 SER A O 1
ATOM 664 N N . ALA A 1 95 ? -25 9.312 5.109 1 98.38 95 ALA A N 1
ATOM 665 C CA . ALA A 1 95 ? -25.031 8.906 3.707 1 98.38 95 ALA A CA 1
ATOM 666 C C . ALA A 1 95 ? -24.469 10 2.805 1 98.38 95 ALA A C 1
ATOM 668 O O . ALA A 1 95 ? -23.781 9.711 1.824 1 98.38 95 ALA A O 1
ATOM 669 N N . GLU A 1 96 ? -24.781 11.242 3.119 1 98.56 96 GLU A N 1
ATOM 670 C CA . GLU A 1 96 ? -24.281 12.375 2.352 1 98.56 96 GLU A CA 1
ATOM 671 C C . GLU A 1 96 ? -22.766 12.508 2.48 1 98.56 96 GLU A C 1
ATOM 673 O O . GLU A 1 96 ? -22.078 12.789 1.499 1 98.56 96 GLU A O 1
ATOM 678 N N . ALA A 1 97 ? -22.266 12.328 3.701 1 98.88 97 ALA A N 1
ATOM 679 C CA . ALA A 1 97 ? -20.828 12.406 3.941 1 98.88 97 ALA A CA 1
ATOM 680 C C . ALA A 1 97 ? -20.078 11.289 3.201 1 98.88 97 ALA A C 1
ATOM 682 O O . ALA A 1 97 ? -18.984 11.5 2.684 1 98.88 97 ALA A O 1
ATOM 683 N N . ILE A 1 98 ? -20.656 10.102 3.158 1 98.88 98 ILE A N 1
ATOM 684 C CA . ILE A 1 98 ? -20.078 8.969 2.445 1 98.88 98 ILE A CA 1
ATOM 685 C C . ILE A 1 98 ? -20.016 9.281 0.95 1 98.88 98 ILE A C 1
ATOM 687 O O . ILE A 1 98 ? -19 9.055 0.303 1 98.88 98 ILE A O 1
ATOM 691 N N . ALA A 1 99 ? -21.109 9.773 0.398 1 98.81 99 ALA A N 1
ATOM 692 C CA . ALA A 1 99 ? -21.141 10.133 -1.018 1 98.81 99 ALA A CA 1
ATOM 693 C C . ALA A 1 99 ? -20.094 11.195 -1.34 1 98.81 99 ALA A C 1
ATOM 695 O O . ALA A 1 99 ? -19.422 11.125 -2.375 1 98.81 99 ALA A O 1
ATOM 696 N N . ALA A 1 100 ? -20 12.18 -0.484 1 98.88 100 ALA A N 1
ATOM 697 C CA . ALA A 1 100 ? -19.016 13.234 -0.672 1 98.88 100 ALA A CA 1
ATOM 698 C C . ALA A 1 100 ? -17.594 12.672 -0.599 1 98.88 100 ALA A C 1
ATOM 700 O O . ALA A 1 100 ? -16.734 13.023 -1.416 1 98.88 100 ALA A O 1
ATOM 701 N N . ALA A 1 101 ? -17.297 11.789 0.346 1 98.94 101 ALA A N 1
ATOM 702 C CA . ALA A 1 101 ? -15.977 11.195 0.526 1 98.94 101 ALA A CA 1
ATOM 703 C C . ALA A 1 101 ? -15.547 10.422 -0.716 1 98.94 101 ALA A C 1
ATOM 705 O O . ALA A 1 101 ? -14.367 10.43 -1.089 1 98.94 101 ALA A O 1
ATOM 706 N N . ARG A 1 102 ? -16.5 9.75 -1.328 1 98.88 102 ARG A N 1
ATOM 707 C CA . ARG A 1 102 ? -16.219 8.969 -2.529 1 98.88 102 ARG A CA 1
ATOM 708 C C . ARG A 1 102 ? -15.656 9.859 -3.637 1 98.88 102 ARG A C 1
ATOM 710 O O . ARG A 1 102 ? -14.867 9.414 -4.465 1 98.88 102 ARG A O 1
ATOM 717 N N . THR A 1 103 ? -15.992 11.141 -3.605 1 98.38 103 THR A N 1
ATOM 718 C CA . THR A 1 103 ? -15.531 12.055 -4.648 1 98.38 103 THR A CA 1
ATOM 719 C C . THR A 1 103 ? -14.422 12.961 -4.125 1 98.38 103 THR A C 1
ATOM 721 O O . THR A 1 103 ? -14.086 13.969 -4.75 1 98.38 103 THR A O 1
ATOM 724 N N . GLY A 1 104 ? -13.898 12.68 -2.941 1 98.81 104 GLY A N 1
ATOM 725 C CA . GLY A 1 104 ? -12.766 13.398 -2.389 1 98.81 104 GLY A CA 1
ATOM 726 C C . GLY A 1 104 ? -13.156 14.703 -1.725 1 98.81 104 GLY A C 1
ATOM 727 O O . GLY A 1 104 ? -12.391 15.68 -1.757 1 98.81 104 GLY A O 1
ATOM 728 N N . GLN A 1 105 ? -14.391 14.727 -1.122 1 98.81 105 GLN A N 1
ATOM 729 C CA . GLN A 1 105 ? -14.875 15.93 -0.462 1 98.81 105 GLN A CA 1
ATOM 730 C C . GLN A 1 105 ? -15.359 15.625 0.952 1 98.81 105 GLN A C 1
ATOM 732 O O . GLN A 1 105 ? -15.609 14.469 1.294 1 98.81 105 GLN A O 1
ATOM 737 N N . ALA A 1 106 ? -15.492 16.609 1.764 1 98.81 106 ALA A N 1
ATOM 738 C CA . ALA A 1 106 ? -16.094 16.562 3.098 1 98.81 106 ALA A CA 1
ATOM 739 C C . ALA A 1 106 ? -16.547 17.938 3.557 1 98.81 106 ALA A C 1
ATOM 741 O O . ALA A 1 106 ? -16.203 18.953 2.947 1 98.81 106 ALA A O 1
ATOM 742 N N . ALA A 1 107 ? -17.344 17.969 4.578 1 97.38 107 ALA A N 1
ATOM 743 C CA . ALA A 1 107 ? -18.016 19.188 4.996 1 97.38 107 ALA A CA 1
ATOM 744 C C . ALA A 1 107 ? -17.047 20.141 5.703 1 97.38 107 ALA A C 1
ATOM 746 O O . ALA A 1 107 ? -17.062 21.344 5.469 1 97.38 107 ALA A O 1
ATOM 747 N N . ASN A 1 108 ? -16.219 19.594 6.586 1 97.44 108 ASN A N 1
ATOM 748 C CA . ASN A 1 108 ? -15.273 20.484 7.266 1 97.44 108 ASN A CA 1
ATOM 749 C C . ASN A 1 108 ? -13.922 20.516 6.555 1 97.44 108 ASN A C 1
ATOM 751 O O . ASN A 1 108 ? -13.562 19.562 5.859 1 97.44 108 ASN A O 1
ATOM 755 N N . ALA A 1 109 ? -13.156 21.516 6.742 1 98.56 109 ALA A N 1
ATOM 756 C CA . ALA A 1 109 ? -11.961 21.844 5.973 1 98.56 109 ALA A CA 1
ATOM 757 C C . ALA A 1 109 ? -10.914 20.75 6.078 1 98.56 109 ALA A C 1
ATOM 759 O O . ALA A 1 109 ? -10.328 20.328 5.07 1 98.56 109 ALA A O 1
ATOM 760 N N . LEU A 1 110 ? -10.664 20.234 7.277 1 98.81 110 LEU A N 1
ATOM 761 C CA . LEU A 1 110 ? -9.625 19.234 7.465 1 98.81 110 LEU A CA 1
ATOM 762 C C . LEU A 1 110 ? -10.008 17.922 6.789 1 98.81 110 LEU A C 1
ATOM 764 O O . LEU A 1 110 ? -9.203 17.328 6.066 1 98.81 110 LEU A O 1
ATOM 768 N N . ASP A 1 111 ? -11.25 17.484 7.039 1 98.88 111 ASP A N 1
ATOM 769 C CA . ASP A 1 111 ? -11.695 16.234 6.426 1 98.88 111 ASP A CA 1
ATOM 770 C C . ASP A 1 111 ? -11.734 16.359 4.902 1 98.88 111 ASP A C 1
ATOM 772 O O . ASP A 1 111 ? -11.469 15.391 4.191 1 98.88 111 ASP A O 1
ATOM 776 N N . ASP A 1 112 ? -12.086 17.547 4.453 1 98.94 112 ASP A N 1
ATOM 777 C CA . ASP A 1 112 ? -12.07 17.797 3.016 1 98.94 112 ASP A CA 1
ATOM 778 C C . ASP A 1 112 ? -10.656 17.688 2.451 1 98.94 112 ASP A C 1
ATOM 780 O O . ASP A 1 112 ? -10.453 17.109 1.378 1 98.94 112 ASP A O 1
ATOM 784 N N . ALA A 1 113 ? -9.695 18.188 3.133 1 98.94 113 ALA A N 1
ATOM 785 C CA . ALA A 1 113 ? -8.297 18.078 2.734 1 98.94 113 ALA A CA 1
ATOM 786 C C . ALA A 1 113 ? -7.832 16.625 2.748 1 98.94 113 ALA A C 1
ATOM 788 O O . ALA A 1 113 ? -7.113 16.188 1.847 1 98.94 113 ALA A O 1
ATOM 789 N N . ILE A 1 114 ? -8.25 15.852 3.766 1 98.94 114 ILE A N 1
ATOM 790 C CA . ILE A 1 114 ? -7.906 14.445 3.875 1 98.94 114 ILE A CA 1
ATOM 791 C C . ILE A 1 114 ? -8.469 13.68 2.682 1 98.94 114 ILE A C 1
ATOM 793 O O . ILE A 1 114 ? -7.754 12.914 2.027 1 98.94 114 ILE A O 1
ATOM 797 N N . ALA A 1 115 ? -9.734 13.953 2.344 1 98.94 115 ALA A N 1
ATOM 798 C CA . ALA A 1 115 ? -10.406 13.266 1.245 1 98.94 115 ALA A CA 1
ATOM 799 C C . ALA A 1 115 ? -9.773 13.617 -0.096 1 98.94 115 ALA A C 1
ATOM 801 O O . ALA A 1 115 ? -9.477 12.734 -0.904 1 98.94 115 ALA A O 1
ATOM 802 N N . GLY A 1 116 ? -9.594 14.906 -0.318 1 98.94 116 GLY A N 1
ATOM 803 C CA . GLY A 1 116 ? -9.023 15.375 -1.569 1 98.94 116 GLY A CA 1
ATOM 804 C C . GLY A 1 116 ? -7.59 14.906 -1.781 1 98.94 116 GLY A C 1
ATOM 805 O O . GLY A 1 116 ? -7.215 14.531 -2.895 1 98.94 116 GLY A O 1
ATOM 806 N N . PHE A 1 117 ? -6.785 14.953 -0.699 1 98.94 117 PHE A N 1
ATOM 807 C CA . PHE A 1 117 ? -5.402 14.508 -0.768 1 98.94 117 PHE A CA 1
ATOM 808 C C . PHE A 1 117 ? -5.336 13.016 -1.08 1 98.94 117 PHE A C 1
ATOM 810 O O . PHE A 1 117 ? -4.547 12.586 -1.927 1 98.94 117 PHE A O 1
ATOM 817 N N . ALA A 1 118 ? -6.203 12.18 -0.446 1 98.94 118 ALA A N 1
ATOM 818 C CA . ALA A 1 118 ? -6.25 10.742 -0.71 1 98.94 118 ALA A CA 1
ATOM 819 C C . ALA A 1 118 ? -6.578 10.469 -2.174 1 98.94 118 ALA A C 1
ATOM 821 O O . ALA A 1 118 ? -5.922 9.648 -2.82 1 98.94 118 ALA A O 1
ATOM 822 N N . ARG A 1 119 ? -7.551 11.188 -2.668 1 98.88 119 ARG A N 1
ATOM 823 C CA . ARG A 1 119 ? -7.934 11.016 -4.066 1 98.88 119 ARG A CA 1
ATOM 824 C C . ARG A 1 119 ? -6.793 11.398 -4.996 1 98.88 119 ARG A C 1
ATOM 826 O O . ARG A 1 119 ? -6.492 10.68 -5.953 1 98.88 119 ARG A O 1
ATOM 833 N N . ALA A 1 120 ? -6.141 12.523 -4.75 1 98.88 120 ALA A N 1
ATOM 834 C CA . ALA A 1 120 ? -5.047 13.016 -5.586 1 98.88 120 ALA A CA 1
ATOM 835 C C . ALA A 1 120 ? -3.887 12.023 -5.598 1 98.88 120 ALA A C 1
ATOM 837 O O . ALA A 1 120 ? -3.273 11.789 -6.645 1 98.88 120 ALA A O 1
ATOM 838 N N . LEU A 1 121 ? -3.57 11.438 -4.418 1 98.88 121 LEU A N 1
ATOM 83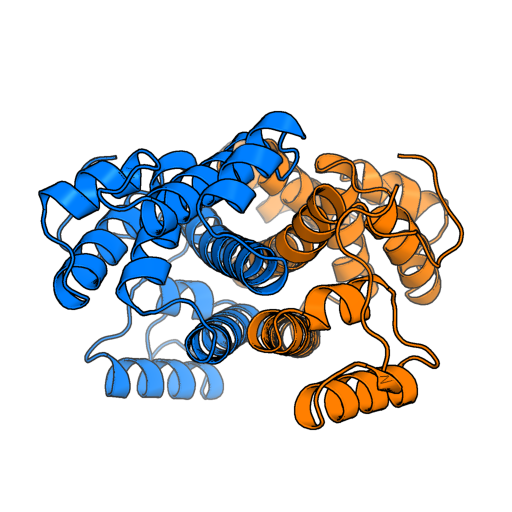9 C CA . LEU A 1 121 ? -2.504 10.445 -4.336 1 98.88 121 LEU A CA 1
ATOM 840 C C . LEU A 1 121 ? -2.762 9.289 -5.301 1 98.88 121 LEU A C 1
ATOM 842 O O . LEU A 1 121 ? -1.858 8.867 -6.023 1 98.88 121 LEU A O 1
ATOM 846 N N . VAL A 1 122 ? -4.008 8.797 -5.281 1 98.75 122 VAL A N 1
ATOM 847 C CA . VAL A 1 122 ? -4.348 7.637 -6.098 1 98.75 122 VAL A CA 1
ATOM 848 C C . VAL A 1 122 ? -4.355 8.031 -7.574 1 98.75 122 VAL A C 1
ATOM 850 O O . VAL A 1 122 ? -3.713 7.379 -8.398 1 98.75 122 VAL A O 1
ATOM 853 N N . GLU A 1 123 ? -4.965 9.141 -7.91 1 98.44 123 GLU A N 1
ATOM 854 C CA . GLU A 1 123 ? -5.164 9.523 -9.305 1 98.44 123 GLU A CA 1
ATOM 855 C C . GLU A 1 123 ? -3.854 9.969 -9.945 1 98.44 123 GLU A C 1
ATOM 857 O O . GLU A 1 123 ? -3.637 9.75 -11.141 1 98.44 123 GLU A O 1
ATOM 862 N N . GLN A 1 124 ? -3.021 10.547 -9.133 1 98.12 124 GLN A N 1
ATOM 863 C CA . GLN A 1 124 ? -1.807 11.141 -9.68 1 98.12 124 GLN A CA 1
ATOM 864 C C . GLN A 1 124 ? -0.571 10.352 -9.258 1 98.12 124 GLN A C 1
ATOM 866 O O . GLN A 1 124 ? 0.559 10.781 -9.484 1 98.12 124 GLN A O 1
ATOM 871 N N . ARG A 1 125 ? -0.714 9.219 -8.648 1 97.5 125 ARG A N 1
ATOM 872 C CA . ARG A 1 125 ? 0.333 8.297 -8.219 1 97.5 125 ARG A CA 1
ATOM 873 C C . ARG A 1 125 ? 1.365 9.016 -7.348 1 97.5 125 ARG A C 1
ATOM 875 O O . ARG A 1 125 ? 2.566 8.938 -7.617 1 97.5 125 ARG A O 1
ATOM 882 N N . GLY A 1 126 ? 0.849 9.844 -6.461 1 97.81 126 GLY A N 1
ATOM 883 C CA . GLY A 1 126 ? 1.686 10.438 -5.43 1 97.81 126 GLY A CA 1
ATOM 884 C C . GLY A 1 126 ? 2.346 11.734 -5.875 1 97.81 126 GLY A C 1
ATOM 885 O O . GLY A 1 126 ? 3.094 12.344 -5.113 1 97.81 126 GLY A O 1
ATOM 886 N N . VAL A 1 127 ? 2.123 12.164 -7.09 1 97.75 127 VAL A N 1
ATOM 887 C CA . VAL A 1 127 ? 2.686 13.43 -7.559 1 97.75 127 VAL A CA 1
ATOM 888 C C . VAL A 1 127 ? 1.636 14.531 -7.461 1 97.75 127 VAL A C 1
ATOM 890 O O . VAL A 1 127 ? 0.83 14.719 -8.375 1 97.75 127 VAL A O 1
ATOM 893 N N . VAL A 1 128 ? 1.633 15.266 -6.43 1 98.31 128 VAL A N 1
ATOM 894 C CA . VAL A 1 128 ? 0.681 16.328 -6.133 1 98.31 128 VAL A CA 1
ATOM 895 C C . VAL A 1 128 ? 1.373 17.688 -6.242 1 98.31 128 VAL A C 1
ATOM 897 O O . VAL A 1 128 ? 2.484 17.859 -5.738 1 98.31 128 VAL A O 1
ATOM 900 N N . SER A 1 129 ? 0.755 18.609 -6.902 1 98 129 SER A N 1
ATOM 901 C CA . SER A 1 129 ? 1.361 19.906 -7.168 1 98 129 SER A CA 1
ATOM 902 C C . SER A 1 129 ? 1.641 20.656 -5.875 1 98 129 SER A C 1
ATOM 904 O O . SER A 1 129 ? 0.962 20.453 -4.867 1 98 129 SER A O 1
ATOM 906 N N . ALA A 1 130 ? 2.6 21.578 -5.938 1 97.5 130 ALA A N 1
ATOM 907 C CA . ALA A 1 130 ? 2.947 22.406 -4.785 1 97.5 130 ALA A CA 1
ATOM 908 C C . ALA A 1 130 ? 1.757 23.25 -4.336 1 97.5 130 ALA A C 1
ATOM 910 O O . ALA A 1 130 ? 1.54 23.438 -3.139 1 97.5 130 ALA A O 1
ATOM 911 N N . ASP A 1 131 ? 0.991 23.734 -5.312 1 98.31 131 ASP A N 1
ATOM 912 C CA . ASP A 1 131 ? -0.169 24.562 -4.988 1 98.31 131 ASP A CA 1
ATOM 913 C C . ASP A 1 131 ? -1.229 23.75 -4.25 1 98.31 131 ASP A C 1
ATOM 915 O O . ASP A 1 131 ? -1.817 24.219 -3.277 1 98.31 131 ASP A O 1
ATOM 919 N N . ALA A 1 132 ? -1.493 22.562 -4.738 1 98.62 132 ALA A N 1
ATOM 920 C CA . ALA A 1 132 ? -2.463 21.688 -4.07 1 98.62 132 ALA A CA 1
ATOM 921 C C . ALA A 1 132 ? -1.998 21.344 -2.658 1 98.62 132 ALA A C 1
ATOM 923 O O . ALA A 1 132 ? -2.787 21.375 -1.712 1 98.62 132 ALA A O 1
ATOM 924 N N . MET A 1 133 ? -0.687 21.094 -2.531 1 98.62 133 MET A N 1
ATOM 925 C CA . MET A 1 133 ? -0.154 20.766 -1.214 1 98.62 133 MET A CA 1
ATOM 926 C C . MET A 1 133 ? -0.279 21.953 -0.261 1 98.62 133 MET A C 1
ATOM 928 O O . MET A 1 133 ? -0.578 21.766 0.921 1 98.62 133 MET A O 1
ATOM 932 N N . ALA A 1 134 ? -0.04 23.109 -0.764 1 98.62 134 ALA A N 1
ATOM 933 C CA . ALA A 1 134 ? -0.182 24.297 0.06 1 98.62 134 ALA A CA 1
ATOM 934 C C . ALA A 1 134 ? -1.617 24.469 0.554 1 98.62 134 ALA A C 1
ATOM 936 O O . ALA A 1 134 ? -1.846 24.859 1.698 1 98.62 134 ALA A O 1
ATOM 937 N N . ASN A 1 135 ? -2.57 24.141 -0.321 1 98.69 135 ASN A N 1
ATOM 938 C CA . ASN A 1 135 ? -3.979 24.219 0.056 1 98.69 135 ASN A CA 1
ATOM 939 C C . ASN A 1 135 ? -4.328 23.188 1.13 1 98.69 135 ASN A C 1
ATOM 941 O O . ASN A 1 135 ? -5.066 23.5 2.068 1 98.69 135 ASN A O 1
ATOM 945 N N . TYR A 1 136 ? -3.799 21.969 1.001 1 98.81 136 TYR A N 1
ATOM 946 C CA . TYR A 1 136 ? -4.051 20.938 2.008 1 98.81 136 TYR A CA 1
ATOM 947 C C . TYR A 1 136 ? -3.453 21.344 3.354 1 98.81 136 TYR A C 1
ATOM 949 O O . TYR A 1 136 ? -4.066 21.125 4.402 1 98.81 136 TYR A O 1
ATOM 957 N N . ARG A 1 137 ? -2.279 21.938 3.328 1 98.69 137 ARG A N 1
ATOM 958 C CA . ARG A 1 137 ? -1.628 22.375 4.562 1 98.69 137 ARG A CA 1
ATOM 959 C C . ARG A 1 137 ? -2.4 23.516 5.223 1 98.69 137 ARG A C 1
ATOM 961 O O . ARG A 1 137 ? -2.537 23.547 6.449 1 98.69 137 ARG A O 1
ATOM 968 N N . ARG A 1 138 ? -2.922 24.406 4.402 1 98.69 138 ARG A N 1
ATOM 969 C CA . ARG A 1 138 ? -3.725 25.5 4.938 1 98.69 138 ARG A CA 1
ATOM 970 C C . ARG A 1 138 ? -4.992 24.969 5.605 1 98.69 138 ARG A C 1
ATOM 972 O O . ARG A 1 138 ? -5.469 25.562 6.578 1 98.69 138 ARG A O 1
ATOM 979 N N . ALA A 1 139 ? -5.445 23.828 5.098 1 98.81 139 ALA A N 1
ATOM 980 C CA . ALA A 1 139 ? -6.68 23.234 5.613 1 98.81 139 ALA A CA 1
ATOM 981 C C . ALA A 1 139 ? -6.406 22.391 6.852 1 98.81 139 ALA A C 1
ATOM 983 O O . ALA A 1 139 ? -7.336 21.875 7.48 1 98.81 139 ALA A O 1
ATOM 984 N N . GLY A 1 140 ? -5.066 22.203 7.195 1 98.62 140 GLY A N 1
ATOM 985 C CA . GLY A 1 140 ? -4.809 21.594 8.492 1 98.62 140 GLY A CA 1
ATOM 986 C C . GLY A 1 140 ? -3.918 20.375 8.414 1 98.62 140 GLY A C 1
ATOM 987 O O . GLY A 1 140 ? -3.512 19.828 9.438 1 98.62 140 GLY A O 1
ATOM 988 N N . LEU A 1 141 ? -3.553 19.953 7.199 1 98.81 141 LEU A N 1
ATOM 989 C CA . LEU A 1 141 ? -2.633 18.828 7.102 1 98.81 141 LEU A CA 1
ATOM 990 C C . LEU A 1 141 ? -1.214 19.25 7.465 1 98.81 141 LEU A C 1
ATOM 992 O O . LEU A 1 141 ? -0.656 20.172 6.848 1 98.81 141 LEU A O 1
ATOM 996 N N . ASP A 1 142 ? -0.684 18.625 8.477 1 98.69 142 ASP A N 1
ATOM 997 C CA . ASP A 1 142 ? 0.734 18.781 8.781 1 98.69 142 ASP A CA 1
ATOM 998 C C . ASP A 1 142 ? 1.536 17.562 8.32 1 98.69 142 ASP A C 1
ATOM 1000 O O . ASP A 1 142 ? 0.992 16.672 7.684 1 98.69 142 ASP A O 1
ATOM 1004 N N . ASP A 1 143 ? 2.801 17.516 8.617 1 98.62 143 ASP A N 1
ATOM 1005 C CA . ASP A 1 143 ? 3.672 16.453 8.117 1 98.62 143 ASP A CA 1
ATOM 1006 C C . ASP A 1 143 ? 3.186 15.078 8.57 1 98.62 143 ASP A C 1
ATOM 1008 O O . ASP A 1 143 ? 3.104 14.148 7.773 1 98.62 143 ASP A O 1
ATOM 1012 N N . GLY A 1 144 ? 2.84 14.984 9.836 1 98.62 144 GLY A N 1
ATOM 1013 C CA . GLY A 1 144 ? 2.383 13.719 10.383 1 98.62 144 GLY A CA 1
ATOM 1014 C C . GLY A 1 144 ? 1.104 13.219 9.734 1 98.62 144 GLY A C 1
ATOM 1015 O O . GLY A 1 144 ? 1.005 12.047 9.367 1 98.62 144 GLY A O 1
ATOM 1016 N N . LEU A 1 145 ? 0.125 14.07 9.555 1 98.94 145 LEU A N 1
ATOM 1017 C CA . LEU A 1 145 ? -1.146 13.664 8.961 1 98.94 145 LEU A CA 1
ATOM 1018 C C . LEU A 1 145 ? -0.977 13.328 7.488 1 98.94 145 LEU A C 1
ATOM 1020 O O . LEU A 1 145 ? -1.605 12.391 6.984 1 98.94 145 LEU A O 1
ATOM 1024 N N . ILE A 1 146 ? -0.129 14.07 6.793 1 98.94 146 ILE A N 1
ATOM 1025 C CA . ILE A 1 146 ? 0.174 13.773 5.395 1 98.94 146 ILE A CA 1
ATOM 1026 C C . ILE A 1 146 ? 0.697 12.344 5.27 1 98.94 146 ILE A C 1
ATOM 1028 O O . ILE A 1 146 ? 0.208 11.57 4.449 1 98.94 146 ILE A O 1
ATOM 1032 N N . LEU A 1 147 ? 1.585 12.008 6.125 1 98.94 147 LEU A N 1
ATOM 1033 C CA . LEU A 1 147 ? 2.223 10.695 6.043 1 98.94 147 LEU A CA 1
ATOM 1034 C C . LEU A 1 147 ? 1.256 9.594 6.461 1 98.94 147 LEU A C 1
ATOM 1036 O O . LEU A 1 147 ? 1.296 8.484 5.914 1 98.94 147 LEU A O 1
ATOM 1040 N N . GLU A 1 148 ? 0.399 9.883 7.402 1 98.94 148 GLU A N 1
ATOM 1041 C CA . GLU A 1 148 ? -0.593 8.883 7.801 1 98.94 148 GLU A CA 1
ATOM 1042 C C . GLU A 1 148 ? -1.622 8.664 6.695 1 98.94 148 GLU A C 1
ATOM 1044 O O . GLU A 1 148 ? -2.076 7.535 6.48 1 98.94 148 GLU A O 1
ATOM 1049 N N . VAL A 1 149 ? -2.016 9.734 5.992 1 99 149 VAL A N 1
ATOM 1050 C CA . VAL A 1 149 ? -2.934 9.57 4.871 1 99 149 VAL A CA 1
ATOM 1051 C C . VAL A 1 149 ? -2.281 8.703 3.793 1 99 149 VAL A C 1
ATOM 1053 O O . VAL A 1 149 ? -2.922 7.812 3.23 1 99 149 VAL A O 1
ATOM 1056 N N . ILE A 1 150 ? -0.99 8.906 3.535 1 99 150 ILE A N 1
ATOM 1057 C CA . ILE A 1 150 ? -0.269 8.109 2.543 1 99 150 ILE A CA 1
ATOM 1058 C C . ILE A 1 150 ? -0.283 6.641 2.949 1 99 150 ILE A C 1
ATOM 1060 O O . ILE A 1 150 ? -0.542 5.762 2.121 1 99 150 ILE A O 1
ATOM 1064 N N . ALA A 1 151 ? -0.03 6.371 4.25 1 99 151 ALA A N 1
ATOM 1065 C CA . ALA A 1 151 ? 0.001 4.992 4.73 1 99 151 ALA A CA 1
ATOM 1066 C C . ALA A 1 151 ? -1.368 4.332 4.594 1 99 151 ALA A C 1
ATOM 1068 O O . ALA A 1 151 ? -1.464 3.158 4.227 1 99 151 ALA A O 1
ATOM 1069 N N . ASN A 1 152 ? -2.424 5.094 4.871 1 99 152 ASN A N 1
ATOM 1070 C CA . ASN A 1 152 ? -3.77 4.551 4.719 1 99 152 ASN A CA 1
ATOM 1071 C C . ASN A 1 152 ? -4.125 4.336 3.25 1 99 152 ASN A C 1
ATOM 1073 O O . ASN A 1 152 ? -4.828 3.385 2.908 1 99 152 ASN A O 1
ATOM 1077 N N . VAL A 1 153 ? -3.664 5.211 2.352 1 99 153 VAL A N 1
ATOM 1078 C CA . VAL A 1 153 ? -3.861 5 0.92 1 99 153 VAL A CA 1
ATOM 1079 C C . VAL A 1 153 ? -3.164 3.717 0.483 1 99 153 VAL A C 1
ATOM 1081 O O . VAL A 1 153 ? -3.711 2.945 -0.31 1 99 153 VAL A O 1
ATOM 1084 N N . ALA A 1 154 ? -1.966 3.445 0.998 1 98.94 154 ALA A N 1
ATOM 1085 C CA . ALA A 1 154 ? -1.247 2.217 0.669 1 98.94 154 ALA A CA 1
ATOM 1086 C C . ALA A 1 154 ? -1.999 0.989 1.173 1 98.94 154 ALA A C 1
ATOM 1088 O O . ALA A 1 154 ? -2.082 -0.025 0.475 1 98.94 154 ALA A O 1
ATOM 1089 N N . LEU A 1 155 ? -2.543 1.08 2.393 1 98.94 155 LEU A N 1
ATOM 1090 C CA . LEU A 1 155 ? -3.373 0.012 2.938 1 98.94 155 LEU A CA 1
ATOM 1091 C C . LEU A 1 155 ? -4.543 -0.293 2.01 1 98.94 155 LEU A C 1
ATOM 1093 O O . LEU A 1 155 ? -4.824 -1.459 1.72 1 98.94 155 LEU A O 1
ATOM 1097 N N . ASN A 1 156 ? -5.211 0.701 1.535 1 98.94 156 ASN A N 1
ATOM 1098 C CA . ASN A 1 156 ? -6.367 0.524 0.662 1 98.94 156 ASN A CA 1
ATOM 1099 C C . ASN A 1 156 ? -5.953 0.072 -0.735 1 98.94 156 ASN A C 1
ATOM 1101 O O . ASN A 1 156 ? -6.676 -0.68 -1.39 1 98.94 156 ASN A O 1
ATOM 1105 N N . THR A 1 157 ? -4.734 0.5 -1.202 1 98.94 157 THR A N 1
ATOM 1106 C CA . THR A 1 157 ? -4.203 -0.001 -2.465 1 98.94 157 THR A CA 1
ATOM 1107 C C . THR A 1 157 ? -4.098 -1.522 -2.443 1 98.94 157 THR A C 1
ATOM 1109 O O . THR A 1 157 ? -4.469 -2.191 -3.41 1 98.94 157 THR A O 1
ATOM 1112 N N . LEU A 1 158 ? -3.643 -2.066 -1.308 1 98.94 158 LEU A N 1
ATOM 1113 C CA . LEU A 1 158 ? -3.52 -3.512 -1.157 1 98.94 158 LEU A CA 1
ATOM 1114 C C . LEU A 1 158 ? -4.871 -4.195 -1.348 1 98.94 158 LEU A C 1
ATOM 1116 O O . LEU A 1 158 ? -4.984 -5.148 -2.123 1 98.94 158 LEU A O 1
ATOM 1120 N N . THR A 1 159 ? -5.938 -3.668 -0.753 1 98.94 159 THR A N 1
ATOM 1121 C CA . THR A 1 159 ? -7.238 -4.328 -0.81 1 98.94 159 THR A CA 1
ATOM 1122 C C . THR A 1 159 ? -7.93 -4.051 -2.143 1 98.94 159 THR A C 1
ATOM 1124 O O . THR A 1 159 ? -8.578 -4.934 -2.707 1 98.94 159 THR A O 1
ATOM 1127 N N . ASN A 1 160 ? -7.77 -2.846 -2.688 1 98.94 160 ASN A N 1
ATOM 1128 C CA . ASN A 1 160 ? -8.359 -2.539 -3.984 1 98.94 160 ASN A CA 1
ATOM 1129 C C . ASN A 1 160 ? -7.801 -3.436 -5.082 1 98.94 160 ASN A C 1
ATOM 1131 O O . ASN A 1 160 ? -8.555 -4.02 -5.863 1 98.94 160 ASN A O 1
ATOM 1135 N N . TYR A 1 161 ? -6.445 -3.574 -5.133 1 98.94 161 TYR A N 1
ATOM 1136 C CA . TYR A 1 161 ? -5.816 -4.367 -6.18 1 98.94 161 TYR A CA 1
ATOM 1137 C C . TYR A 1 161 ? -6.109 -5.852 -5.988 1 98.94 161 TYR A C 1
ATOM 1139 O O . TYR A 1 161 ? -6.285 -6.586 -6.965 1 98.94 161 TYR A O 1
ATOM 1147 N N . THR A 1 162 ? -6.176 -6.32 -4.715 1 98.94 162 THR A N 1
ATOM 1148 C CA . THR A 1 162 ? -6.559 -7.703 -4.457 1 98.94 162 THR A CA 1
ATOM 1149 C C . THR A 1 162 ? -7.949 -7.992 -5.016 1 98.94 162 THR A C 1
ATOM 1151 O O . THR A 1 162 ? -8.148 -8.984 -5.719 1 98.94 162 THR A O 1
ATOM 1154 N N . ASN A 1 163 ? -8.852 -7.102 -4.773 1 98.88 163 ASN A N 1
ATOM 1155 C CA . ASN A 1 163 ? -10.227 -7.324 -5.215 1 98.88 163 ASN A CA 1
ATOM 1156 C C . ASN A 1 163 ? -10.344 -7.23 -6.734 1 98.88 163 ASN A C 1
ATOM 1158 O O . ASN A 1 163 ? -11.156 -7.934 -7.34 1 98.88 163 ASN A O 1
ATOM 1162 N N . HIS A 1 164 ? -9.57 -6.352 -7.387 1 98.69 164 HIS A N 1
ATOM 1163 C CA . HIS A 1 164 ? -9.555 -6.289 -8.844 1 98.69 164 HIS A CA 1
ATOM 1164 C C . HIS A 1 164 ? -9.086 -7.609 -9.445 1 98.69 164 HIS A C 1
ATOM 1166 O O . HIS A 1 164 ? -9.703 -8.117 -10.391 1 98.69 164 HIS A O 1
ATOM 1172 N N . ILE A 1 165 ? -8.016 -8.156 -8.875 1 98.81 165 ILE A N 1
ATOM 1173 C CA . ILE A 1 165 ? -7.383 -9.336 -9.445 1 98.81 165 ILE A CA 1
ATOM 1174 C C . ILE A 1 165 ? -8.203 -10.578 -9.094 1 98.81 165 ILE A C 1
ATOM 1176 O O . ILE A 1 165 ? -8.398 -11.461 -9.93 1 98.81 165 ILE A O 1
ATOM 1180 N N . ALA A 1 166 ? -8.711 -10.625 -7.848 1 98.69 166 ALA A N 1
ATOM 1181 C CA . ALA A 1 166 ? -9.391 -11.82 -7.363 1 98.69 166 ALA A CA 1
ATOM 1182 C C . ALA A 1 166 ? -10.859 -11.82 -7.785 1 98.69 166 ALA A C 1
ATOM 1184 O O . ALA A 1 166 ? -11.516 -12.867 -7.77 1 98.69 166 ALA A O 1
ATOM 1185 N N . ASP A 1 167 ? -11.344 -10.648 -8.164 1 98.25 167 ASP A N 1
ATOM 1186 C CA . ASP A 1 167 ? -12.773 -10.492 -8.43 1 98.25 167 ASP A CA 1
ATOM 1187 C C . ASP A 1 167 ? -13.609 -11.055 -7.285 1 98.25 167 ASP A C 1
ATOM 1189 O O . ASP A 1 167 ? -14.461 -11.93 -7.5 1 98.25 167 ASP A O 1
ATOM 1193 N N . THR A 1 168 ? -13.328 -10.555 -6.094 1 98.56 168 THR A N 1
ATOM 1194 C CA . THR A 1 168 ? -13.891 -11.055 -4.844 1 98.56 168 THR A CA 1
ATOM 1195 C C . THR A 1 168 ? -15.398 -10.797 -4.789 1 98.56 168 THR A C 1
ATOM 1197 O O . THR A 1 168 ? -15.852 -9.695 -5.109 1 98.56 168 THR A O 1
ATOM 1200 N N . THR A 1 169 ? -16.172 -11.805 -4.387 1 98.31 169 THR A N 1
ATOM 1201 C CA . THR A 1 169 ? -17.594 -11.633 -4.191 1 98.31 169 THR A CA 1
ATOM 1202 C C . THR A 1 169 ? -17.875 -10.672 -3.037 1 98.31 169 THR A C 1
ATOM 1204 O O . THR A 1 169 ? -17.328 -10.836 -1.944 1 98.31 169 THR A O 1
ATOM 1207 N N . VAL A 1 170 ? -18.734 -9.648 -3.293 1 98.56 170 VAL A N 1
ATOM 1208 C CA . VAL A 1 170 ? -19.062 -8.664 -2.275 1 98.56 170 VAL A CA 1
ATOM 1209 C C . VAL A 1 170 ? -19.938 -9.305 -1.197 1 98.56 170 VAL A C 1
ATOM 1211 O O . VAL A 1 170 ? -20.984 -9.891 -1.5 1 98.56 170 VAL A O 1
ATOM 1214 N N . ASP A 1 171 ? -19.531 -9.273 0.025 1 97.88 171 ASP A N 1
ATOM 1215 C CA . ASP A 1 171 ? -20.281 -9.859 1.138 1 97.88 171 ASP A CA 1
ATOM 1216 C C . ASP A 1 171 ? -20.844 -8.773 2.055 1 97.88 171 ASP A C 1
ATOM 1218 O O . ASP A 1 171 ? -21.062 -9.016 3.242 1 97.88 171 ASP A O 1
ATOM 1222 N N . PHE A 1 172 ? -21.062 -7.551 1.563 1 97.94 172 PHE A N 1
ATOM 1223 C CA . PHE A 1 172 ? -21.688 -6.375 2.152 1 97.94 172 PHE A CA 1
ATOM 1224 C C . PHE A 1 172 ? -22.812 -5.867 1.268 1 97.94 172 PHE A C 1
ATOM 1226 O O . PHE A 1 172 ? -22.953 -6.293 0.12 1 97.94 172 PHE A O 1
ATOM 1233 N N . PRO A 1 173 ? -23.703 -5.027 1.877 1 98.31 173 PRO A N 1
ATOM 1234 C CA . PRO A 1 173 ? -24.641 -4.418 0.943 1 98.31 173 PRO A CA 1
ATOM 1235 C C . PRO A 1 173 ? -23.953 -3.732 -0.235 1 98.31 173 PRO A C 1
ATOM 1237 O O . PRO A 1 173 ? -23.141 -2.822 -0.036 1 98.31 173 PRO A O 1
ATOM 1240 N N . VAL A 1 174 ? -24.297 -4.172 -1.41 1 98.62 174 VAL A N 1
ATOM 1241 C CA . VAL A 1 174 ? -23.594 -3.742 -2.609 1 98.62 174 VAL A CA 1
ATOM 1242 C C . VAL A 1 174 ? -23.922 -2.285 -2.92 1 98.62 174 VAL A C 1
ATOM 1244 O O . VAL A 1 174 ? -25.094 -1.876 -2.822 1 98.62 174 VAL A O 1
ATOM 1247 N N . VAL A 1 175 ? -22.984 -1.516 -3.207 1 98.38 175 VAL A N 1
ATOM 1248 C CA . VAL A 1 175 ? -23.203 -0.169 -3.727 1 98.38 175 VAL A CA 1
ATOM 1249 C C . VAL A 1 175 ? -22.625 -0.06 -5.133 1 98.38 175 VAL A C 1
ATOM 1251 O O . VAL A 1 175 ? -21.703 -0.804 -5.496 1 98.38 175 VAL A O 1
ATOM 1254 N N . ALA A 1 176 ? -23.156 0.801 -5.887 1 97.75 176 ALA A N 1
ATOM 1255 C CA . ALA A 1 176 ? -22.641 1.033 -7.238 1 97.75 176 ALA A CA 1
ATOM 1256 C C . ALA A 1 176 ? -21.312 1.772 -7.199 1 97.75 176 ALA A C 1
ATOM 1258 O O . ALA A 1 176 ? -21.047 2.539 -6.273 1 97.75 176 ALA A O 1
ATOM 1259 N N . VAL A 1 177 ? -20.531 1.572 -8.25 1 97.5 177 VAL A N 1
ATOM 1260 C CA . VAL A 1 177 ? -19.25 2.262 -8.359 1 97.5 177 VAL A CA 1
ATOM 1261 C C . VAL A 1 177 ? -19.469 3.662 -8.93 1 97.5 177 VAL A C 1
ATOM 1263 O O . VAL A 1 177 ? -20.312 3.857 -9.812 1 97.5 177 VAL A O 1
ATOM 1266 N N . MET B 1 1 ? 13.883 21.25 -3.176 1 78.5 1 MET B N 1
ATOM 1267 C CA . MET B 1 1 ? 14.188 21.188 -1.748 1 78.5 1 MET B CA 1
ATOM 1268 C C . MET B 1 1 ? 13.266 20.188 -1.05 1 78.5 1 MET B C 1
ATOM 1270 O O . MET B 1 1 ? 12.141 19.953 -1.5 1 78.5 1 MET B O 1
ATOM 1274 N N . THR B 1 2 ? 13.836 19.5 0.024 1 92.5 2 THR B N 1
ATOM 1275 C CA . THR B 1 2 ? 13.07 18.562 0.842 1 92.5 2 THR B CA 1
ATOM 1276 C C . THR B 1 2 ? 11.836 19.25 1.429 1 92.5 2 THR B C 1
ATOM 1278 O O . THR B 1 2 ? 11.93 20.328 2.002 1 92.5 2 THR B O 1
ATOM 1281 N N . GLN B 1 3 ? 10.68 18.656 1.22 1 97.19 3 GLN B N 1
ATOM 1282 C CA . GLN B 1 3 ? 9.422 19.266 1.629 1 97.19 3 GLN B CA 1
ATOM 1283 C C . GLN B 1 3 ? 9.039 18.844 3.047 1 97.19 3 GLN B C 1
ATOM 1285 O O . GLN B 1 3 ? 8.344 19.578 3.75 1 97.19 3 GLN B O 1
ATOM 1290 N N . ILE B 1 4 ? 9.406 17.641 3.494 1 98.25 4 ILE B N 1
ATOM 1291 C CA . ILE B 1 4 ? 9.266 17.156 4.867 1 98.25 4 ILE B CA 1
ATOM 1292 C C . ILE B 1 4 ? 10.633 16.75 5.406 1 98.25 4 ILE B C 1
ATOM 1294 O O . ILE B 1 4 ? 11.203 15.75 4.973 1 98.25 4 ILE B O 1
ATOM 1298 N N . ALA B 1 5 ? 11.156 17.469 6.297 1 97.44 5 ALA B N 1
ATOM 1299 C CA . ALA B 1 5 ? 12.484 17.203 6.836 1 97.44 5 ALA B CA 1
ATOM 1300 C C . ALA B 1 5 ? 12.492 15.953 7.715 1 97.44 5 ALA B C 1
ATOM 1302 O O . ALA B 1 5 ? 11.578 15.758 8.531 1 97.44 5 ALA B O 1
ATOM 1303 N N . PRO B 1 6 ? 13.492 15.102 7.512 1 97.75 6 PRO B N 1
ATOM 1304 C CA . PRO B 1 6 ? 13.57 13.938 8.398 1 97.75 6 PRO B CA 1
ATOM 1305 C C . PRO B 1 6 ? 13.773 14.328 9.859 1 97.75 6 PRO B C 1
ATOM 1307 O O . PRO B 1 6 ? 14.422 15.328 10.156 1 97.75 6 PRO B O 1
ATOM 1310 N N . LEU B 1 7 ? 13.195 13.547 10.727 1 97.69 7 LEU B N 1
ATOM 1311 C CA . LEU B 1 7 ? 13.484 13.703 12.148 1 97.69 7 LEU B CA 1
ATOM 1312 C C . LEU B 1 7 ? 14.844 13.109 12.492 1 97.69 7 LEU B C 1
ATOM 1314 O O . LEU B 1 7 ? 15.383 12.297 11.742 1 97.69 7 LEU B O 1
ATOM 1318 N N . THR B 1 8 ? 15.391 13.531 13.578 1 95.69 8 THR B N 1
ATOM 1319 C CA . THR B 1 8 ? 16.562 12.891 14.164 1 95.69 8 THR B CA 1
ATOM 1320 C C . THR B 1 8 ? 16.203 12.211 15.492 1 95.69 8 THR B C 1
ATOM 1322 O O . THR B 1 8 ? 15.148 12.492 16.062 1 95.69 8 THR B O 1
ATOM 1325 N N . ILE B 1 9 ? 17.047 11.32 15.867 1 95.12 9 ILE B N 1
ATOM 1326 C CA . ILE B 1 9 ? 16.859 10.648 17.141 1 95.12 9 ILE B CA 1
ATOM 1327 C C . ILE B 1 9 ? 16.75 11.688 18.266 1 95.12 9 ILE B C 1
ATOM 1329 O O . ILE B 1 9 ? 15.953 11.523 19.188 1 95.12 9 ILE B O 1
ATOM 1333 N N . ASP B 1 10 ? 17.391 12.805 18.125 1 94.56 10 ASP B N 1
ATOM 1334 C CA . ASP B 1 10 ? 17.438 13.836 19.156 1 94.56 10 ASP B CA 1
ATOM 1335 C C . ASP B 1 10 ? 16.172 14.703 19.109 1 94.56 10 ASP B C 1
ATOM 1337 O O . ASP B 1 10 ? 15.797 15.305 20.125 1 94.56 10 ASP B O 1
ATOM 1341 N N . THR B 1 11 ? 15.5 14.742 18.016 1 92.12 11 THR B N 1
ATOM 1342 C CA . THR B 1 11 ? 14.367 15.641 17.859 1 92.12 11 THR B CA 1
ATOM 1343 C C . THR B 1 11 ? 13.055 14.867 17.938 1 92.12 11 THR B C 1
ATOM 1345 O O . THR B 1 11 ? 11.977 15.461 18.016 1 92.12 11 THR B O 1
ATOM 1348 N N . ALA B 1 12 ? 13.164 13.594 17.969 1 94.56 12 ALA B N 1
ATOM 1349 C CA . ALA B 1 12 ? 11.969 12.758 18.031 1 94.56 12 ALA B CA 1
ATOM 1350 C C . ALA B 1 12 ? 11.516 12.555 19.469 1 94.56 12 ALA B C 1
ATOM 1352 O O . ALA B 1 12 ? 12.312 12.695 20.391 1 94.56 12 ALA B O 1
ATOM 1353 N N . ASP B 1 13 ? 10.219 12.367 19.656 1 95.62 13 ASP B N 1
ATOM 1354 C CA . ASP B 1 13 ? 9.75 11.953 20.969 1 95.62 13 ASP B CA 1
ATOM 1355 C C . ASP B 1 13 ? 10.367 10.617 21.375 1 95.62 13 ASP B C 1
ATOM 1357 O O . ASP B 1 13 ? 10.953 9.922 20.547 1 95.62 13 ASP B O 1
ATOM 1361 N N . ALA B 1 14 ? 10.25 10.203 22.594 1 96.5 14 ALA B N 1
ATOM 1362 C CA . ALA B 1 14 ? 10.977 9.07 23.172 1 96.5 14 ALA B CA 1
ATOM 1363 C C . ALA B 1 14 ? 10.641 7.773 22.438 1 96.5 14 ALA B C 1
ATOM 1365 O O . ALA B 1 14 ? 11.531 6.984 22.125 1 96.5 14 ALA B O 1
ATOM 1366 N N . ALA B 1 15 ? 9.367 7.508 22.172 1 96.62 15 ALA B N 1
ATOM 1367 C CA . ALA B 1 15 ? 8.961 6.27 21.516 1 96.62 15 ALA B CA 1
ATOM 1368 C C . ALA B 1 15 ? 9.5 6.199 20.094 1 96.62 15 ALA B C 1
ATOM 1370 O O . ALA B 1 15 ? 9.992 5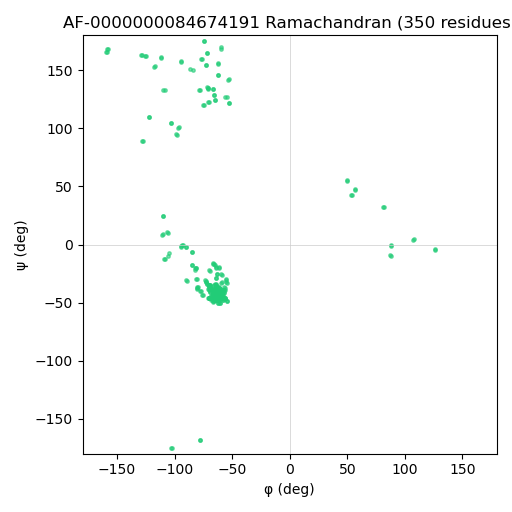.156 19.656 1 96.62 15 ALA B O 1
ATOM 1371 N N . THR B 1 16 ? 9.43 7.285 19.375 1 97.56 16 THR B N 1
ATOM 1372 C CA . THR B 1 16 ? 9.938 7.363 18.016 1 97.56 16 THR B CA 1
ATOM 1373 C C . THR B 1 16 ? 11.453 7.238 18 1 97.56 16 THR B C 1
ATOM 1375 O O . THR B 1 16 ? 12.016 6.562 17.141 1 97.56 16 THR B O 1
ATOM 1378 N N . ALA B 1 17 ? 12.094 7.91 18.938 1 97.81 17 ALA B N 1
ATOM 1379 C CA . ALA B 1 17 ? 13.547 7.812 19.031 1 97.81 17 ALA B CA 1
ATOM 1380 C C . ALA B 1 17 ? 13.984 6.363 19.25 1 97.81 17 ALA B C 1
ATOM 1382 O O . ALA B 1 17 ? 14.992 5.926 18.688 1 97.81 17 ALA B O 1
ATOM 1383 N N . ALA B 1 18 ? 13.289 5.637 20.094 1 98.06 18 ALA B N 1
ATOM 1384 C CA . ALA B 1 18 ? 13.602 4.23 20.328 1 98.06 18 ALA B CA 1
ATOM 13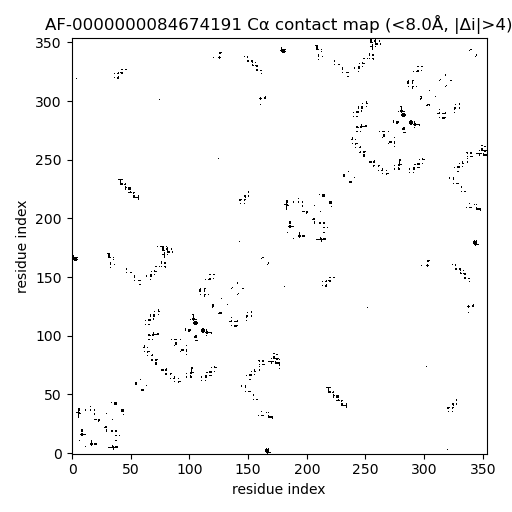85 C C . ALA B 1 18 ? 13.492 3.418 19.047 1 98.06 18 ALA B C 1
ATOM 1387 O O . ALA B 1 18 ? 14.328 2.547 18.781 1 98.06 18 ALA B O 1
ATOM 1388 N N . THR B 1 19 ? 12.438 3.738 18.266 1 98.25 19 THR B N 1
ATOM 1389 C CA . THR B 1 19 ? 12.258 3.057 16.984 1 98.25 19 THR B CA 1
ATOM 1390 C C . THR B 1 19 ? 13.406 3.379 16.031 1 98.25 19 THR B C 1
ATOM 1392 O O . THR B 1 19 ? 13.953 2.484 15.383 1 98.25 19 THR B O 1
ATOM 1395 N N . LEU B 1 20 ? 13.797 4.641 15.914 1 98.38 20 LEU B N 1
ATOM 1396 C CA . LEU B 1 20 ? 14.875 5.051 15.023 1 98.38 20 LEU B CA 1
ATOM 1397 C C . LEU B 1 20 ? 16.203 4.457 15.477 1 98.38 20 LEU B C 1
ATOM 1399 O O . LEU B 1 20 ? 17.031 4.078 14.641 1 98.38 20 LEU B O 1
ATOM 1403 N N . LYS B 1 21 ? 16.391 4.34 16.812 1 98.31 21 LYS B N 1
ATOM 1404 C CA . LYS B 1 21 ? 17.594 3.713 17.328 1 98.31 21 LYS B CA 1
ATOM 1405 C C . LYS B 1 21 ? 17.656 2.234 16.969 1 98.31 21 LYS B C 1
ATOM 1407 O O . LYS B 1 21 ? 18.719 1.712 16.641 1 98.31 21 LYS B O 1
ATOM 1412 N N . ALA B 1 22 ? 16.5 1.563 17.031 1 97.94 22 ALA B N 1
ATOM 1413 C CA . ALA B 1 22 ? 16.438 0.156 16.641 1 97.94 22 ALA B CA 1
ATOM 1414 C C . ALA B 1 22 ? 16.75 -0.018 15.156 1 97.94 22 ALA B C 1
ATOM 1416 O O . ALA B 1 22 ? 17.438 -0.965 14.766 1 97.94 22 ALA B O 1
ATOM 1417 N N . VAL B 1 23 ? 16.25 0.894 14.336 1 97.56 23 VAL B N 1
ATOM 1418 C CA . VAL B 1 23 ? 16.516 0.878 12.906 1 97.56 23 VAL B CA 1
ATOM 1419 C C . VAL B 1 23 ? 18.016 1.068 12.656 1 97.56 23 VAL B C 1
ATOM 1421 O O . VAL B 1 23 ? 18.609 0.339 11.867 1 97.56 23 VAL B O 1
ATOM 1424 N N . LYS B 1 24 ? 18.609 2.045 13.32 1 97.81 24 LYS B N 1
ATOM 1425 C CA . LYS B 1 24 ? 20.031 2.318 13.18 1 97.81 24 LYS B CA 1
ATOM 1426 C C . LYS B 1 24 ? 20.859 1.105 13.578 1 97.81 24 LYS B C 1
ATOM 1428 O O . LYS B 1 24 ? 21.859 0.781 12.922 1 97.81 24 LYS B O 1
ATOM 1433 N N . ALA B 1 25 ? 20.484 0.455 14.672 1 97.69 25 ALA B N 1
ATOM 1434 C CA . ALA B 1 25 ? 21.203 -0.723 15.148 1 97.69 25 ALA B CA 1
ATOM 1435 C C . ALA B 1 25 ? 21.172 -1.848 14.117 1 97.69 25 ALA B C 1
ATOM 1437 O O . ALA B 1 25 ? 22.156 -2.57 13.938 1 97.69 25 ALA B O 1
ATOM 1438 N N . LYS B 1 26 ? 20.062 -1.969 13.477 1 96 26 LYS B N 1
ATOM 1439 C CA . LYS B 1 26 ? 19.875 -3.062 12.531 1 96 26 LYS B CA 1
ATOM 1440 C C . LYS B 1 26 ? 20.531 -2.76 11.188 1 96 26 LYS B C 1
ATOM 1442 O O . LYS B 1 26 ? 21.125 -3.645 10.57 1 96 26 LYS B O 1
ATOM 1447 N N . LEU B 1 27 ? 20.484 -1.51 10.734 1 95.75 27 LEU B N 1
ATOM 1448 C CA . LEU B 1 27 ? 20.875 -1.188 9.367 1 95.75 27 LEU B CA 1
ATOM 1449 C C . LEU B 1 27 ? 22.203 -0.433 9.352 1 95.75 27 LEU B C 1
ATOM 1451 O O . LEU B 1 27 ? 22.797 -0.253 8.289 1 95.75 27 LEU B O 1
ATOM 1455 N N . GLY B 1 28 ? 22.641 0.019 10.445 1 96.38 28 GLY B N 1
ATOM 1456 C CA . GLY B 1 28 ? 23.859 0.81 10.547 1 96.38 28 GLY B CA 1
ATOM 1457 C C . GLY B 1 28 ? 23.625 2.297 10.359 1 96.38 28 GLY B C 1
ATOM 1458 O O . GLY B 1 28 ? 24.531 3.107 10.594 1 96.38 28 GLY B O 1
ATOM 1459 N N . MET B 1 29 ? 22.438 2.613 9.938 1 96.69 29 MET B N 1
ATOM 1460 C CA . MET B 1 29 ? 22.016 3.998 9.75 1 96.69 29 MET B CA 1
ATOM 1461 C C . MET B 1 29 ? 20.5 4.109 9.797 1 96.69 29 MET B C 1
ATOM 1463 O O . MET B 1 29 ? 19.797 3.098 9.789 1 96.69 29 MET B O 1
ATOM 1467 N N . VAL B 1 30 ? 19.969 5.309 9.875 1 98 30 VAL B N 1
ATOM 1468 C CA . VAL B 1 30 ? 18.547 5.574 9.695 1 98 30 VAL B CA 1
ATOM 1469 C C . VAL B 1 30 ? 18.312 6.16 8.305 1 98 30 VAL B C 1
ATOM 1471 O O . VAL B 1 30 ? 18.578 7.34 8.07 1 98 30 VAL B O 1
ATOM 1474 N N . PRO B 1 31 ? 17.781 5.367 7.391 1 98.44 31 PRO B N 1
ATOM 1475 C CA . PRO B 1 31 ? 17.438 5.965 6.098 1 98.44 31 PRO B CA 1
ATOM 1476 C C . PRO B 1 31 ? 16.562 7.199 6.227 1 98.44 31 PRO B C 1
ATOM 1478 O O . PRO B 1 31 ? 15.648 7.227 7.059 1 98.44 31 PRO B O 1
ATOM 1481 N N . ASN B 1 32 ? 16.781 8.195 5.406 1 98.62 32 ASN B N 1
ATOM 1482 C CA . ASN B 1 32 ? 16 9.438 5.453 1 98.62 32 ASN B CA 1
ATOM 1483 C C . ASN B 1 32 ? 14.508 9.172 5.324 1 98.62 32 ASN B C 1
ATOM 1485 O O . ASN B 1 32 ? 13.695 9.883 5.918 1 98.62 32 ASN B O 1
ATOM 1489 N N . LEU B 1 33 ? 14.148 8.125 4.559 1 98.75 33 LEU B N 1
ATOM 1490 C CA . LEU B 1 33 ? 12.742 7.762 4.41 1 98.75 33 LEU B CA 1
ATOM 1491 C C . LEU B 1 33 ? 12.125 7.402 5.758 1 98.75 33 LEU B C 1
ATOM 1493 O O . LEU B 1 33 ? 11.016 7.84 6.07 1 98.75 33 LEU B O 1
ATOM 1497 N N . PHE B 1 34 ? 12.836 6.617 6.551 1 98.75 34 PHE B N 1
ATOM 1498 C CA . PHE B 1 34 ? 12.312 6.195 7.844 1 98.75 34 PHE B CA 1
ATOM 1499 C C . PHE B 1 34 ? 12.25 7.367 8.812 1 98.75 34 PHE B C 1
ATOM 1501 O O . PHE B 1 34 ? 11.289 7.516 9.562 1 98.75 34 PHE B O 1
ATOM 1508 N N . ALA B 1 35 ? 13.297 8.195 8.734 1 98.69 35 ALA B N 1
ATOM 1509 C CA . ALA B 1 35 ? 13.32 9.391 9.57 1 98.69 35 ALA B CA 1
ATOM 1510 C C . ALA B 1 35 ? 12.18 10.344 9.195 1 98.69 35 ALA B C 1
ATOM 1512 O O . ALA B 1 35 ? 11.625 11.023 10.062 1 98.69 35 ALA B O 1
ATOM 1513 N N . THR B 1 36 ? 11.828 10.383 7.902 1 98.81 36 THR B N 1
ATOM 1514 C CA . THR B 1 36 ? 10.711 11.195 7.438 1 98.81 36 THR B CA 1
ATOM 1515 C C . THR B 1 36 ? 9.383 10.609 7.91 1 98.81 36 THR B C 1
ATOM 1517 O O . THR B 1 36 ? 8.547 11.32 8.477 1 98.81 36 THR B O 1
ATOM 1520 N N . LEU B 1 37 ? 9.203 9.297 7.773 1 98.81 37 LEU B N 1
ATOM 1521 C CA . LEU B 1 37 ? 7.992 8.617 8.227 1 98.81 37 LEU B CA 1
ATOM 1522 C C . LEU B 1 37 ? 7.816 8.766 9.734 1 98.81 37 LEU B C 1
ATOM 1524 O O . LEU B 1 37 ? 6.699 8.68 10.25 1 98.81 37 LEU B O 1
ATOM 1528 N N . ALA B 1 38 ? 8.898 9.078 10.414 1 98.62 38 ALA B N 1
ATOM 1529 C CA . ALA B 1 38 ? 8.906 9.156 11.867 1 98.62 38 ALA B CA 1
ATOM 1530 C C . ALA B 1 38 ? 8.039 10.312 12.359 1 98.62 38 ALA B C 1
ATOM 1532 O O . ALA B 1 38 ? 7.66 10.359 13.531 1 98.62 38 ALA B O 1
ATOM 1533 N N . HIS B 1 39 ? 7.672 11.289 11.477 1 98.62 39 HIS B N 1
ATOM 1534 C CA . HIS B 1 39 ? 6.711 12.32 11.836 1 98.62 39 HIS B CA 1
ATOM 1535 C C . HIS B 1 39 ? 5.34 11.727 12.125 1 98.62 39 HIS B C 1
ATOM 1537 O O . HIS B 1 39 ? 4.484 12.375 12.727 1 98.62 39 HIS B O 1
ATOM 1543 N N . ALA B 1 40 ? 5.074 10.531 11.656 1 98.69 40 ALA B N 1
ATOM 1544 C CA . ALA B 1 40 ? 3.871 9.734 11.906 1 98.69 40 ALA B CA 1
ATOM 1545 C C . ALA B 1 40 ? 4.227 8.344 12.406 1 98.69 40 ALA B C 1
ATOM 1547 O O . ALA B 1 40 ? 4.289 7.391 11.625 1 98.69 40 ALA B O 1
ATOM 1548 N N . PRO B 1 41 ? 4.355 8.156 13.695 1 98.44 41 PRO B N 1
ATOM 1549 C CA . PRO B 1 41 ? 4.84 6.883 14.242 1 98.44 41 PRO B CA 1
ATOM 1550 C C . PRO B 1 41 ? 3.996 5.691 13.789 1 98.44 41 PRO B C 1
ATOM 1552 O O . PRO B 1 41 ? 4.535 4.609 13.539 1 98.44 41 PRO B O 1
ATOM 1555 N N . ALA B 1 42 ? 2.688 5.84 13.672 1 98.75 42 ALA B N 1
ATOM 1556 C CA . ALA B 1 42 ? 1.844 4.742 13.203 1 98.75 42 ALA B CA 1
ATOM 1557 C C . ALA B 1 42 ? 2.199 4.348 11.773 1 98.75 42 ALA B C 1
ATOM 1559 O O . ALA B 1 42 ? 2.188 3.164 11.43 1 98.75 42 ALA B O 1
ATOM 1560 N N . ALA B 1 43 ? 2.525 5.355 10.93 1 98.88 43 ALA B N 1
ATOM 1561 C CA . ALA B 1 43 ? 2.924 5.07 9.555 1 98.88 43 ALA B CA 1
ATOM 1562 C C . ALA B 1 43 ? 4.277 4.367 9.508 1 98.88 43 ALA B C 1
ATOM 1564 O O . ALA B 1 43 ? 4.449 3.387 8.781 1 98.88 43 ALA B O 1
ATOM 1565 N N . LEU B 1 44 ? 5.238 4.898 10.336 1 98.81 44 LEU B N 1
ATOM 1566 C CA . LEU B 1 44 ? 6.562 4.281 10.375 1 98.81 44 LEU B CA 1
ATOM 1567 C C . LEU B 1 44 ? 6.473 2.842 10.875 1 98.81 44 LEU B C 1
ATOM 1569 O O . LEU B 1 44 ? 6.977 1.923 10.227 1 98.81 44 LEU B O 1
ATOM 1573 N N . ASN B 1 45 ? 5.793 2.629 12.008 1 98.75 45 ASN B N 1
ATOM 1574 C CA . ASN B 1 45 ? 5.668 1.296 12.594 1 98.75 45 ASN B CA 1
ATOM 1575 C C . ASN B 1 45 ? 4.867 0.362 11.688 1 98.75 45 ASN B C 1
ATOM 1577 O O . ASN B 1 45 ? 5.168 -0.831 11.602 1 98.75 45 ASN B O 1
ATOM 1581 N N . GLY B 1 46 ? 3.844 0.902 11.062 1 98.88 46 GLY B N 1
ATOM 1582 C CA . GLY B 1 46 ? 3.078 0.129 10.094 1 98.88 46 GLY B CA 1
ATOM 1583 C C . GLY B 1 46 ? 3.91 -0.356 8.922 1 98.88 46 GLY B C 1
ATOM 1584 O O . GLY B 1 46 ? 3.824 -1.523 8.531 1 98.88 46 GLY B O 1
ATOM 1585 N N . TYR B 1 47 ? 4.723 0.556 8.375 1 98.88 47 TYR B N 1
ATOM 1586 C CA . TYR B 1 47 ? 5.602 0.182 7.277 1 98.88 47 TYR B CA 1
ATOM 1587 C C . TYR B 1 47 ? 6.574 -0.911 7.703 1 98.88 47 TYR B C 1
ATOM 1589 O O . TYR B 1 47 ? 6.738 -1.913 7.004 1 98.88 47 TYR B O 1
ATOM 1597 N N . LEU B 1 48 ? 7.227 -0.68 8.828 1 98.75 48 LEU B N 1
ATOM 1598 C CA . LEU B 1 48 ? 8.234 -1.622 9.305 1 98.75 48 LEU B CA 1
ATOM 1599 C C . LEU B 1 48 ? 7.613 -2.988 9.57 1 98.75 48 LEU B C 1
ATOM 1601 O O . LEU B 1 48 ? 8.188 -4.02 9.203 1 98.75 48 LEU B O 1
ATOM 1605 N N . GLY B 1 49 ? 6.438 -3.031 10.211 1 98.75 49 GLY B N 1
ATOM 1606 C CA . GLY B 1 49 ? 5.738 -4.281 10.469 1 98.75 49 GLY B CA 1
ATOM 1607 C C . GLY B 1 49 ? 5.344 -5.016 9.195 1 98.75 49 GLY B C 1
ATOM 1608 O O . GLY B 1 49 ? 5.52 -6.23 9.102 1 98.75 49 GLY B O 1
ATOM 1609 N N . LEU B 1 50 ? 4.801 -4.297 8.234 1 98.88 50 LEU B N 1
ATOM 1610 C CA . LEU B 1 50 ? 4.414 -4.895 6.961 1 98.88 50 LEU B CA 1
ATOM 1611 C C . LEU B 1 50 ? 5.625 -5.473 6.238 1 98.88 50 LEU B C 1
ATOM 1613 O O . LEU B 1 50 ? 5.57 -6.594 5.727 1 98.88 50 LEU B O 1
ATOM 1617 N N . SER B 1 51 ? 6.738 -4.66 6.188 1 98.75 51 SER B N 1
ATOM 1618 C CA . SER B 1 51 ? 7.969 -5.098 5.535 1 98.75 51 SER B CA 1
ATOM 1619 C C . SER B 1 51 ? 8.5 -6.383 6.156 1 98.75 51 SER B C 1
ATOM 1621 O O . SER B 1 51 ? 8.844 -7.328 5.441 1 98.75 51 SER B O 1
ATOM 1623 N N . GLU B 1 52 ? 8.555 -6.402 7.492 1 98.5 52 GLU B N 1
ATOM 1624 C CA . GLU B 1 52 ? 9.047 -7.586 8.195 1 98.5 52 GLU B CA 1
ATOM 1625 C C . GLU B 1 52 ? 8.164 -8.797 7.918 1 98.5 52 GLU B C 1
ATOM 1627 O O . GLU B 1 52 ? 8.672 -9.891 7.641 1 98.5 52 GLU B O 1
ATOM 1632 N N . THR B 1 53 ? 6.863 -8.656 7.973 1 98.81 53 THR B N 1
ATOM 1633 C CA . THR B 1 53 ? 5.926 -9.758 7.781 1 98.81 53 THR B CA 1
ATOM 1634 C C . THR B 1 53 ? 6.008 -10.297 6.355 1 98.81 53 THR B C 1
ATOM 1636 O O . THR B 1 53 ? 6.016 -11.516 6.148 1 98.81 53 THR B O 1
ATOM 1639 N N . LEU B 1 54 ? 6.129 -9.422 5.359 1 98.88 54 LEU B N 1
ATOM 1640 C CA . LEU B 1 54 ? 6.227 -9.867 3.971 1 98.88 54 LEU B CA 1
ATOM 1641 C C . LEU B 1 54 ? 7.555 -10.562 3.711 1 98.88 54 LEU B C 1
ATOM 1643 O O . LEU B 1 54 ? 7.656 -11.414 2.824 1 98.88 54 LEU B O 1
ATOM 1647 N N . GLY B 1 55 ? 8.57 -10.25 4.562 1 98.62 55 GLY B N 1
ATOM 1648 C CA . GLY B 1 55 ? 9.852 -10.938 4.488 1 98.62 55 GLY B CA 1
ATOM 1649 C C . GLY B 1 55 ? 9.75 -12.414 4.828 1 98.62 55 GLY B C 1
ATOM 1650 O O . GLY B 1 55 ? 10.648 -13.195 4.5 1 98.62 55 GLY B O 1
ATOM 1651 N N . THR B 1 56 ? 8.656 -12.812 5.473 1 98.44 56 THR B N 1
ATOM 1652 C CA . THR B 1 56 ? 8.461 -14.211 5.848 1 98.44 56 THR B CA 1
ATOM 1653 C C . THR B 1 56 ? 7.684 -14.953 4.77 1 98.44 56 THR B C 1
ATOM 1655 O O . THR B 1 56 ? 7.41 -16.156 4.91 1 98.44 56 THR B O 1
ATOM 1658 N N . GLY B 1 57 ? 7.293 -14.234 3.682 1 98.62 57 GLY B N 1
ATOM 1659 C CA . GLY B 1 57 ? 6.488 -14.828 2.629 1 98.62 57 GLY B CA 1
ATOM 1660 C C . GLY B 1 57 ? 7.293 -15.695 1.677 1 98.62 57 GLY B C 1
ATOM 1661 O O . GLY B 1 57 ? 8.445 -16.031 1.964 1 98.62 57 GLY B O 1
ATOM 1662 N N . ARG B 1 58 ? 6.684 -16.062 0.569 1 98.62 58 ARG B N 1
ATOM 1663 C CA . ARG B 1 58 ? 7.254 -17.016 -0.381 1 98.62 58 ARG B CA 1
ATOM 1664 C C . ARG B 1 58 ? 8.266 -16.328 -1.3 1 98.62 58 ARG B C 1
ATOM 1666 O O . ARG B 1 58 ? 9.164 -16.984 -1.836 1 98.62 58 ARG B O 1
ATOM 1673 N N . LEU B 1 59 ? 8.086 -15.023 -1.575 1 98.81 59 LEU B N 1
ATOM 1674 C CA . LEU B 1 59 ? 9.055 -14.305 -2.404 1 98.81 59 LEU B CA 1
ATOM 1675 C C . LEU B 1 59 ? 10.406 -14.219 -1.709 1 98.81 59 LEU B C 1
ATOM 1677 O O . LEU B 1 59 ? 10.5 -13.758 -0.568 1 98.81 59 LEU B O 1
ATOM 1681 N N . ASN B 1 60 ? 11.422 -14.688 -2.389 1 98.62 60 ASN B N 1
ATOM 1682 C CA . ASN B 1 60 ? 12.75 -14.531 -1.802 1 98.62 60 ASN B CA 1
ATOM 1683 C C . ASN B 1 60 ? 13.234 -13.094 -1.897 1 98.62 60 ASN B C 1
ATOM 1685 O O . ASN B 1 60 ? 12.555 -12.234 -2.465 1 98.62 60 ASN B O 1
ATOM 1689 N N . ALA B 1 61 ? 14.398 -12.812 -1.304 1 98.62 61 ALA B N 1
ATOM 1690 C CA . ALA B 1 61 ? 14.906 -11.445 -1.193 1 98.62 61 ALA B CA 1
ATOM 1691 C C . ALA B 1 61 ? 15.07 -10.805 -2.57 1 98.62 61 ALA B C 1
ATOM 1693 O O . ALA B 1 61 ? 14.672 -9.656 -2.779 1 98.62 61 ALA B O 1
ATOM 1694 N N . SER B 1 62 ? 15.664 -11.539 -3.508 1 98.75 62 SER B N 1
ATOM 1695 C CA . SER B 1 62 ? 15.891 -11.008 -4.848 1 98.75 62 SER B CA 1
ATOM 1696 C C . SER B 1 62 ? 14.57 -10.703 -5.551 1 98.75 62 SER B C 1
ATOM 1698 O O . SER B 1 62 ? 14.453 -9.703 -6.258 1 98.75 62 SER B O 1
ATOM 1700 N N . GLN B 1 63 ? 13.531 -11.531 -5.352 1 98.94 63 GLN B N 1
ATOM 1701 C CA . GLN B 1 63 ? 12.234 -11.344 -5.984 1 98.94 63 GLN B CA 1
ATOM 1702 C C . GLN B 1 63 ? 11.508 -10.133 -5.395 1 98.94 63 GLN B C 1
ATOM 1704 O O . GLN B 1 63 ? 10.844 -9.391 -6.121 1 98.94 63 GLN B O 1
ATOM 1709 N N . ARG B 1 64 ? 11.641 -9.938 -4.094 1 98.94 64 ARG B N 1
ATOM 1710 C CA . ARG B 1 64 ? 11.062 -8.742 -3.492 1 98.94 64 ARG B CA 1
ATOM 1711 C C . ARG B 1 64 ? 11.719 -7.48 -4.051 1 98.94 64 ARG B C 1
ATOM 1713 O O . ARG B 1 64 ? 11.047 -6.469 -4.258 1 98.94 64 ARG B O 1
ATOM 1720 N N . GLU B 1 65 ? 13.047 -7.531 -4.328 1 98.94 65 GLU B N 1
ATOM 1721 C CA . GLU B 1 65 ? 13.727 -6.391 -4.938 1 98.94 65 GLU B CA 1
ATOM 1722 C C . GLU B 1 65 ? 13.273 -6.188 -6.383 1 98.94 65 GLU B C 1
ATOM 1724 O O . GLU B 1 65 ? 13.188 -5.055 -6.859 1 98.94 65 GLU B O 1
ATOM 1729 N N . ILE B 1 66 ? 12.992 -7.277 -7.113 1 98.94 66 ILE B N 1
ATOM 1730 C CA . ILE B 1 66 ? 12.445 -7.188 -8.469 1 98.94 66 ILE B CA 1
ATOM 1731 C C . ILE B 1 66 ? 11.125 -6.43 -8.438 1 98.94 66 ILE B C 1
ATOM 1733 O O . ILE B 1 66 ? 10.898 -5.527 -9.25 1 98.94 66 ILE B O 1
ATOM 1737 N N . VAL B 1 67 ? 10.242 -6.695 -7.465 1 99 67 VAL B N 1
ATOM 1738 C CA . VAL B 1 67 ? 8.961 -6.016 -7.324 1 99 67 VAL B CA 1
ATOM 1739 C C . VAL B 1 67 ? 9.195 -4.539 -7.008 1 99 67 VAL B C 1
ATOM 1741 O O . VAL B 1 67 ? 8.562 -3.662 -7.605 1 99 67 VAL B O 1
ATOM 1744 N N . ALA B 1 68 ? 10.109 -4.289 -6.09 1 98.94 68 ALA B N 1
ATOM 1745 C CA . ALA B 1 68 ? 10.383 -2.92 -5.66 1 98.94 68 ALA B CA 1
ATOM 1746 C C . ALA B 1 68 ? 10.93 -2.082 -6.816 1 98.94 68 ALA B C 1
ATOM 1748 O O . ALA B 1 68 ? 10.531 -0.928 -6.992 1 98.94 68 ALA B O 1
ATOM 1749 N N . LEU B 1 69 ? 11.836 -2.664 -7.602 1 99 69 LEU B N 1
ATOM 1750 C CA . LEU B 1 69 ? 12.438 -1.964 -8.734 1 99 69 LEU B CA 1
ATOM 1751 C C . LEU B 1 69 ? 11.398 -1.693 -9.812 1 99 69 LEU B C 1
ATOM 1753 O O . LEU B 1 69 ? 11.336 -0.589 -10.359 1 99 69 LEU B O 1
ATOM 1757 N N . ALA B 1 70 ? 10.523 -2.645 -10.148 1 98.94 70 ALA B N 1
ATOM 1758 C CA . ALA B 1 70 ? 9.469 -2.465 -11.141 1 98.94 70 ALA B CA 1
ATOM 1759 C C . ALA B 1 70 ? 8.484 -1.38 -10.711 1 98.94 70 ALA B C 1
ATOM 1761 O O . ALA B 1 70 ? 8.148 -0.492 -11.492 1 98.94 70 ALA B O 1
ATOM 1762 N N . ALA B 1 71 ? 8.078 -1.451 -9.438 1 98.94 71 ALA B N 1
ATOM 1763 C CA . ALA B 1 71 ? 7.129 -0.48 -8.906 1 98.94 71 ALA B CA 1
ATOM 1764 C C . ALA B 1 71 ? 7.746 0.913 -8.836 1 98.94 71 ALA B C 1
ATOM 1766 O O . ALA B 1 71 ? 7.109 1.902 -9.211 1 98.94 71 ALA B O 1
ATOM 1767 N N . GLY B 1 72 ? 9.023 0.959 -8.297 1 98.88 72 GLY B N 1
ATOM 1768 C CA . GLY B 1 72 ? 9.719 2.232 -8.195 1 98.88 72 GLY B CA 1
ATOM 1769 C C . GLY B 1 72 ? 9.891 2.926 -9.539 1 98.88 72 GLY B C 1
ATOM 1770 O O . GLY B 1 72 ? 9.75 4.148 -9.633 1 98.88 72 GLY B O 1
ATOM 1771 N N . GLN B 1 73 ? 10.18 2.156 -10.594 1 98.94 73 GLN B N 1
ATOM 1772 C CA . GLN B 1 73 ? 10.336 2.725 -11.93 1 98.94 73 GLN B CA 1
ATOM 1773 C C . GLN B 1 73 ? 9 3.211 -12.484 1 98.94 73 GLN B C 1
ATOM 1775 O O . GLN B 1 73 ? 8.914 4.312 -13.031 1 98.94 73 GLN B O 1
ATOM 1780 N N . ALA B 1 74 ? 7.977 2.395 -12.359 1 98.81 74 ALA B N 1
ATOM 1781 C CA . ALA B 1 74 ? 6.648 2.752 -12.859 1 98.81 74 ALA B CA 1
ATOM 1782 C C . ALA B 1 74 ? 6.145 4.031 -12.195 1 98.81 74 ALA B C 1
ATOM 1784 O O . ALA B 1 74 ? 5.461 4.836 -12.836 1 98.81 74 ALA B O 1
ATOM 1785 N N . ASN B 1 75 ? 6.531 4.254 -10.922 1 98.75 75 ASN B N 1
ATOM 1786 C CA . ASN B 1 75 ? 6.129 5.445 -10.18 1 98.75 75 ASN B CA 1
ATOM 1787 C C . ASN B 1 75 ? 7.184 6.543 -10.266 1 98.75 75 ASN B C 1
ATOM 1789 O O . ASN B 1 75 ? 7.023 7.609 -9.672 1 98.75 75 ASN B O 1
ATOM 1793 N N . ARG B 1 76 ? 8.289 6.262 -10.945 1 98.62 76 ARG B N 1
ATOM 1794 C CA . ARG B 1 76 ? 9.367 7.223 -11.148 1 98.62 76 ARG B CA 1
ATOM 1795 C C . ARG B 1 76 ? 9.891 7.758 -9.82 1 98.62 76 ARG B C 1
ATOM 1797 O O . ARG B 1 76 ? 10.039 8.969 -9.648 1 98.62 76 ARG B O 1
ATOM 1804 N N . CYS B 1 77 ? 10.141 6.906 -8.891 1 98.69 77 CYS B N 1
ATOM 1805 C CA . CYS B 1 77 ? 10.648 7.273 -7.566 1 98.69 77 CYS B CA 1
ATOM 1806 C C . CYS B 1 77 ? 12.164 7.137 -7.504 1 98.69 77 CYS B C 1
ATOM 1808 O O . CYS B 1 77 ? 12.68 6.043 -7.281 1 98.69 77 CYS B O 1
ATOM 1810 N N . GLN B 1 78 ? 12.898 8.203 -7.609 1 98.62 78 GLN B N 1
ATOM 1811 C CA . GLN B 1 78 ? 14.359 8.172 -7.66 1 98.62 78 GLN B CA 1
ATOM 1812 C C . GLN B 1 78 ? 14.945 7.645 -6.355 1 98.62 78 GLN B C 1
ATOM 1814 O O . GLN B 1 78 ? 15.906 6.875 -6.367 1 98.62 78 GLN B O 1
ATOM 1819 N N . TYR B 1 79 ? 14.391 8.117 -5.23 1 98.81 79 TYR B N 1
ATOM 1820 C CA . TYR B 1 79 ? 14.867 7.613 -3.945 1 98.81 79 TYR B CA 1
ATOM 1821 C C . TYR B 1 79 ? 14.797 6.09 -3.895 1 98.81 79 TYR B C 1
ATOM 1823 O O . TYR B 1 79 ? 15.773 5.43 -3.531 1 98.81 79 TYR B O 1
ATOM 1831 N N . CYS B 1 80 ? 13.641 5.523 -4.277 1 98.88 80 CYS B N 1
ATOM 1832 C CA . CYS B 1 80 ? 13.383 4.094 -4.176 1 98.88 80 CYS B CA 1
ATOM 1833 C C . CYS B 1 80 ? 14.242 3.311 -5.16 1 98.88 80 CYS B C 1
ATOM 1835 O O . CYS B 1 80 ? 14.758 2.244 -4.824 1 98.88 80 CYS B O 1
ATOM 1837 N N . LEU B 1 81 ? 14.367 3.895 -6.398 1 98.94 81 LEU B N 1
ATOM 1838 C CA . LEU B 1 81 ? 15.227 3.225 -7.367 1 98.94 81 LEU B CA 1
ATOM 1839 C C . LEU B 1 81 ? 16.672 3.178 -6.875 1 98.94 81 LEU B C 1
ATOM 1841 O O . LEU B 1 81 ? 17.359 2.172 -7.051 1 98.94 81 LEU B O 1
ATOM 1845 N N . SER B 1 82 ? 17.125 4.262 -6.258 1 98.94 82 SER B N 1
ATOM 1846 C CA . SER B 1 82 ? 18.484 4.305 -5.707 1 98.94 82 SER B CA 1
ATOM 1847 C C . SER B 1 82 ? 18.641 3.303 -4.566 1 98.94 82 SER B C 1
ATOM 1849 O O . SER B 1 82 ? 19.609 2.535 -4.543 1 98.94 82 SER B O 1
ATOM 1851 N N . ALA B 1 83 ? 17.719 3.281 -3.67 1 98.75 83 ALA B N 1
ATOM 1852 C CA . ALA B 1 83 ? 17.75 2.365 -2.533 1 98.75 83 ALA B CA 1
ATOM 1853 C C . ALA B 1 83 ? 17.688 0.912 -2.998 1 98.75 83 ALA B C 1
ATOM 1855 O O . ALA B 1 83 ? 18.516 0.09 -2.602 1 98.75 83 ALA B O 1
ATOM 1856 N N . HIS B 1 84 ? 16.766 0.563 -3.893 1 98.88 84 HIS B N 1
ATOM 1857 C CA . HIS B 1 84 ? 16.516 -0.829 -4.25 1 98.88 84 HIS B CA 1
ATOM 1858 C C . HIS B 1 84 ? 17.531 -1.327 -5.273 1 98.88 84 HIS B C 1
ATOM 1860 O O . HIS B 1 84 ? 17.703 -2.537 -5.453 1 98.88 84 HIS B O 1
ATOM 1866 N N . THR B 1 85 ? 18.203 -0.39 -5.992 1 9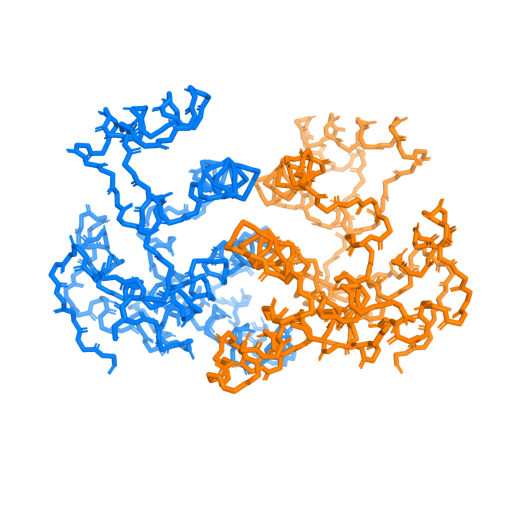8.81 85 THR B N 1
ATOM 1867 C CA . THR B 1 85 ? 19.375 -0.796 -6.758 1 98.81 85 THR B CA 1
ATOM 1868 C C . THR B 1 85 ? 20.469 -1.308 -5.836 1 98.81 85 THR B C 1
ATOM 1870 O O . THR B 1 85 ? 21.031 -2.387 -6.059 1 98.81 85 THR B O 1
ATOM 1873 N N . LEU B 1 86 ? 20.75 -0.579 -4.77 1 98.69 86 LEU B N 1
ATOM 1874 C CA . LEU B 1 86 ? 21.781 -0.99 -3.82 1 98.69 86 LEU B CA 1
ATOM 1875 C C . LEU B 1 86 ? 21.375 -2.277 -3.107 1 98.69 86 LEU B C 1
ATOM 1877 O O . LEU B 1 86 ? 22.172 -3.221 -3.029 1 98.69 86 LEU B O 1
ATOM 1881 N N . ILE B 1 87 ? 20.188 -2.375 -2.598 1 98.5 87 ILE B N 1
ATOM 1882 C CA . ILE B 1 87 ? 19.719 -3.533 -1.845 1 98.5 87 ILE B CA 1
ATOM 1883 C C . ILE B 1 87 ? 19.641 -4.75 -2.768 1 98.5 87 ILE B C 1
ATOM 1885 O O . ILE B 1 87 ? 19.922 -5.875 -2.35 1 98.5 87 ILE B O 1
ATOM 1889 N N . GLY B 1 88 ? 19.156 -4.465 -4.07 1 98.69 88 GLY B N 1
ATOM 1890 C CA . GLY B 1 88 ? 19.094 -5.535 -5.055 1 98.69 88 GLY B CA 1
ATOM 1891 C C . GLY B 1 88 ? 20.438 -6.176 -5.332 1 98.69 88 GLY B C 1
ATOM 1892 O O . GLY B 1 88 ? 20.531 -7.398 -5.445 1 98.69 88 GLY B O 1
ATOM 1893 N N . LYS B 1 89 ? 21.5 -5.359 -5.426 1 98.5 89 LYS B N 1
ATOM 1894 C CA . LYS B 1 89 ? 22.844 -5.902 -5.586 1 98.5 89 LYS B CA 1
ATOM 1895 C C . LYS B 1 89 ? 23.219 -6.801 -4.41 1 98.5 89 LYS B C 1
ATOM 1897 O O . LYS B 1 89 ? 23.781 -7.887 -4.605 1 98.5 89 LYS B O 1
ATOM 1902 N N . GLY B 1 90 ? 22.906 -6.344 -3.217 1 98 90 GLY B N 1
ATOM 1903 C CA . GLY B 1 90 ? 23.172 -7.125 -2.021 1 98 90 GLY B CA 1
ATOM 1904 C C . GLY B 1 90 ? 22.406 -8.438 -1.983 1 98 90 GLY B C 1
ATOM 1905 O O . GLY B 1 90 ? 22.875 -9.406 -1.374 1 98 90 GLY B O 1
ATOM 1906 N N . ALA B 1 91 ? 21.266 -8.469 -2.695 1 98.19 91 ALA B N 1
ATOM 1907 C CA . ALA B 1 91 ? 20.422 -9.656 -2.723 1 98.19 91 ALA B CA 1
ATOM 1908 C C . ALA B 1 91 ? 20.812 -10.594 -3.863 1 98.19 91 ALA B C 1
ATOM 1910 O O . ALA B 1 91 ? 20.172 -11.617 -4.086 1 98.19 91 ALA B O 1
ATOM 1911 N N . GLY B 1 92 ? 21.797 -10.148 -4.629 1 98.44 92 GLY B N 1
ATOM 1912 C CA . GLY B 1 92 ? 22.359 -11.062 -5.613 1 98.44 92 GLY B CA 1
ATOM 1913 C C . GLY B 1 92 ? 21.969 -10.719 -7.035 1 98.44 92 GLY B C 1
ATOM 1914 O O . GLY B 1 92 ? 22.328 -11.422 -7.977 1 98.44 92 GLY B O 1
ATOM 1915 N N . LEU B 1 93 ? 21.297 -9.672 -7.25 1 98.75 93 LEU B N 1
ATOM 1916 C CA . LEU B 1 93 ? 20.938 -9.266 -8.602 1 98.75 93 LEU B CA 1
ATOM 1917 C C . LEU B 1 93 ? 22.125 -8.602 -9.297 1 98.75 93 LEU B C 1
ATOM 1919 O O . LEU B 1 93 ? 22.812 -7.766 -8.703 1 98.75 93 LEU B O 1
ATOM 1923 N N . SER B 1 94 ? 22.391 -9 -10.516 1 98.75 94 SER B N 1
ATOM 1924 C CA . SER B 1 94 ? 23.391 -8.32 -11.328 1 98.75 94 SER B CA 1
ATOM 1925 C C . SER B 1 94 ? 22.891 -6.953 -11.789 1 98.75 94 SER B C 1
ATOM 1927 O O . SER B 1 94 ? 21.703 -6.656 -11.695 1 98.75 94 SER B O 1
ATOM 1929 N N . ALA B 1 95 ? 23.812 -6.148 -12.242 1 98.38 95 ALA B N 1
ATOM 1930 C CA . ALA B 1 95 ? 23.438 -4.848 -12.797 1 98.38 95 ALA B CA 1
ATOM 1931 C C . ALA B 1 95 ? 22.438 -5.008 -13.938 1 98.38 95 ALA B C 1
ATOM 1933 O O . ALA B 1 95 ? 21.516 -4.203 -14.086 1 98.38 95 ALA B O 1
ATOM 1934 N N . GLU B 1 96 ? 22.625 -6.012 -14.766 1 98.56 96 GLU B N 1
ATOM 1935 C CA . GLU B 1 96 ? 21.734 -6.289 -15.883 1 98.56 96 GLU B CA 1
ATOM 1936 C C . GLU B 1 96 ? 20.344 -6.699 -15.383 1 98.56 96 GLU B C 1
ATOM 1938 O O . GLU B 1 96 ? 19.328 -6.273 -15.945 1 98.56 96 GLU B O 1
ATOM 1943 N N . ALA B 1 97 ? 20.312 -7.547 -14.367 1 98.88 97 ALA B N 1
ATOM 1944 C CA . ALA B 1 97 ? 19.047 -7.992 -13.789 1 98.88 97 ALA B CA 1
ATOM 1945 C C . ALA B 1 97 ? 18.281 -6.824 -13.172 1 98.88 97 ALA B C 1
ATOM 1947 O O . ALA B 1 97 ? 17.047 -6.754 -13.266 1 98.88 97 ALA B O 1
ATOM 1948 N N . ILE B 1 98 ? 19 -5.914 -12.523 1 98.88 98 ILE B N 1
ATOM 1949 C CA . ILE B 1 98 ? 18.391 -4.727 -11.93 1 98.88 98 ILE B CA 1
ATOM 1950 C C . ILE B 1 98 ? 17.781 -3.85 -13.023 1 98.88 98 ILE B C 1
ATOM 1952 O O . ILE B 1 98 ? 16.641 -3.391 -12.906 1 98.88 98 ILE B O 1
ATOM 1956 N N . ALA B 1 99 ? 18.531 -3.615 -14.094 1 98.81 99 ALA B N 1
ATOM 1957 C CA . ALA B 1 99 ? 18.031 -2.814 -15.203 1 98.81 99 ALA B CA 1
ATOM 1958 C C . ALA B 1 99 ? 16.781 -3.449 -15.82 1 98.81 99 ALA B C 1
ATOM 1960 O O . ALA B 1 99 ? 15.828 -2.75 -16.156 1 98.81 99 ALA B O 1
ATOM 1961 N N . ALA B 1 100 ? 16.844 -4.742 -16 1 98.88 100 ALA B N 1
ATOM 1962 C CA . ALA B 1 100 ? 15.695 -5.461 -16.547 1 98.88 100 ALA B CA 1
ATOM 1963 C C . ALA B 1 100 ? 14.484 -5.359 -15.617 1 98.88 100 ALA B C 1
ATOM 1965 O O . ALA B 1 100 ? 13.359 -5.129 -16.078 1 98.88 100 ALA B O 1
ATOM 1966 N N . ALA B 1 101 ? 14.664 -5.504 -14.312 1 98.94 101 ALA B N 1
ATOM 1967 C CA . ALA B 1 101 ? 13.586 -5.445 -13.328 1 98.94 101 ALA B CA 1
ATOM 1968 C C . ALA B 1 101 ? 12.891 -4.086 -13.359 1 98.94 101 ALA B C 1
ATOM 1970 O O . ALA B 1 101 ? 11.672 -4 -13.188 1 98.94 101 ALA B O 1
ATOM 1971 N N . ARG B 1 102 ? 13.68 -3.043 -13.547 1 98.88 102 ARG B N 1
ATOM 1972 C CA . ARG B 1 102 ? 13.125 -1.693 -13.594 1 98.88 102 ARG B CA 1
ATOM 1973 C C . ARG B 1 102 ? 12.102 -1.562 -14.719 1 98.88 102 ARG B C 1
ATOM 1975 O O . ARG B 1 102 ? 11.156 -0.778 -14.617 1 98.88 102 ARG B O 1
ATOM 1982 N N . THR B 1 103 ? 12.219 -2.389 -15.75 1 98.38 103 THR B N 1
ATOM 1983 C CA . THR B 1 103 ? 11.305 -2.303 -16.875 1 98.38 103 THR B CA 1
ATOM 1984 C C . THR B 1 103 ? 10.312 -3.459 -16.859 1 98.38 103 THR B C 1
ATOM 1986 O O . THR B 1 103 ? 9.641 -3.723 -17.859 1 98.38 103 THR B O 1
ATOM 1989 N N . GLY B 1 104 ? 10.25 -4.215 -15.773 1 98.81 104 GLY B N 1
ATOM 1990 C CA . GLY B 1 104 ? 9.273 -5.277 -15.594 1 98.81 104 GLY B CA 1
ATOM 1991 C C . GLY B 1 104 ? 9.656 -6.57 -16.281 1 98.81 104 GLY B C 1
ATOM 1992 O O . GLY B 1 104 ? 8.789 -7.309 -16.766 1 98.81 104 GLY B O 1
ATOM 1993 N N . GLN B 1 105 ? 11.016 -6.828 -16.359 1 98.81 105 GLN B N 1
ATOM 1994 C CA . GLN B 1 105 ? 11.5 -8.039 -17 1 98.81 105 GLN B CA 1
ATOM 1995 C C . GLN B 1 105 ? 12.477 -8.797 -16.109 1 98.81 105 GLN B C 1
ATOM 1997 O O . GLN B 1 105 ? 12.992 -8.242 -15.133 1 98.81 105 GLN B O 1
ATOM 2002 N N . ALA B 1 106 ? 12.727 -10.023 -16.391 1 98.81 106 ALA B N 1
ATOM 2003 C CA . ALA B 1 106 ? 13.734 -10.867 -15.758 1 98.81 106 ALA B CA 1
ATOM 2004 C C . ALA B 1 106 ? 14.102 -12.047 -16.641 1 98.81 106 ALA B C 1
ATOM 2006 O O . ALA B 1 106 ? 13.414 -12.336 -17.625 1 98.81 106 ALA B O 1
ATOM 2007 N N . ALA B 1 107 ? 15.172 -12.688 -16.312 1 97.38 107 ALA B N 1
ATOM 2008 C CA . ALA B 1 107 ? 15.75 -13.703 -17.188 1 97.38 107 ALA B CA 1
ATOM 2009 C C . ALA B 1 107 ? 14.945 -15 -17.125 1 97.38 107 ALA B C 1
ATOM 2011 O O . ALA B 1 107 ? 14.695 -15.633 -18.156 1 97.38 107 ALA B O 1
ATOM 2012 N N . ASN B 1 108 ? 14.555 -15.414 -15.922 1 97.5 108 ASN B N 1
ATOM 2013 C CA . ASN B 1 108 ? 13.773 -16.641 -15.844 1 97.5 108 ASN B CA 1
ATOM 2014 C C . ASN B 1 108 ? 12.273 -16.359 -15.836 1 97.5 108 ASN B C 1
ATOM 2016 O O . ASN B 1 108 ? 11.852 -15.266 -15.438 1 97.5 108 ASN B O 1
ATOM 2020 N N . ALA B 1 109 ? 11.477 -17.281 -16.203 1 98.56 109 ALA B N 1
ATOM 2021 C CA . ALA B 1 109 ? 10.055 -17.125 -16.516 1 98.56 109 ALA B CA 1
ATOM 2022 C C . ALA B 1 109 ? 9.281 -16.625 -15.297 1 98.56 109 ALA B C 1
ATOM 2024 O O . ALA B 1 109 ? 8.461 -15.711 -15.398 1 98.56 109 ALA B O 1
ATOM 2025 N N . LEU B 1 110 ? 9.523 -17.203 -14.117 1 98.81 110 LEU B N 1
ATOM 2026 C CA . LEU B 1 110 ? 8.773 -16.828 -12.922 1 98.81 110 LEU B CA 1
ATOM 2027 C C . LEU B 1 110 ? 9.102 -15.406 -12.492 1 98.81 110 LEU B C 1
ATOM 2029 O O . LEU B 1 110 ? 8.203 -14.609 -12.227 1 98.81 110 LEU B O 1
ATOM 2033 N N . ASP B 1 111 ? 10.406 -15.102 -12.453 1 98.88 111 ASP B N 1
ATOM 2034 C CA . ASP B 1 111 ? 10.805 -13.758 -12.062 1 98.88 111 ASP B CA 1
ATOM 2035 C C . ASP B 1 111 ? 10.312 -12.719 -13.07 1 98.88 111 ASP B C 1
ATOM 2037 O O . ASP B 1 111 ? 9.977 -11.594 -12.695 1 98.88 111 ASP B O 1
ATOM 2041 N N . ASP B 1 112 ? 10.305 -13.133 -14.32 1 98.94 112 ASP B N 1
ATOM 2042 C CA . ASP B 1 112 ? 9.773 -12.25 -15.352 1 98.94 112 ASP B CA 1
ATOM 2043 C C . ASP B 1 112 ? 8.289 -11.984 -15.133 1 98.94 112 ASP B C 1
ATOM 2045 O O . ASP B 1 112 ? 7.828 -10.852 -15.289 1 98.94 112 ASP B O 1
ATOM 2049 N N . ALA B 1 113 ? 7.543 -12.961 -14.766 1 98.94 113 ALA B N 1
ATOM 2050 C CA . ALA B 1 113 ? 6.125 -12.812 -14.453 1 98.94 113 ALA B CA 1
ATOM 2051 C C . ALA B 1 113 ? 5.926 -11.93 -13.227 1 98.94 113 ALA B C 1
ATOM 2053 O O . ALA B 1 113 ? 5.02 -11.094 -13.203 1 98.94 113 ALA B O 1
ATOM 2054 N N . ILE B 1 114 ? 6.773 -12.094 -12.203 1 98.94 114 ILE B N 1
ATOM 2055 C CA . ILE B 1 114 ? 6.707 -11.289 -10.992 1 98.94 114 ILE B CA 1
ATOM 2056 C C . ILE B 1 114 ? 6.953 -9.82 -11.336 1 98.94 114 ILE B C 1
ATOM 2058 O O . ILE B 1 114 ? 6.184 -8.945 -10.922 1 98.94 114 ILE B O 1
ATOM 2062 N N . ALA B 1 115 ? 7.969 -9.562 -12.164 1 98.94 115 ALA B N 1
ATOM 2063 C CA . ALA B 1 115 ? 8.328 -8.195 -12.539 1 98.94 115 ALA B CA 1
ATOM 2064 C C . ALA B 1 115 ? 7.238 -7.551 -13.383 1 98.94 115 ALA B C 1
ATOM 2066 O O . ALA B 1 115 ? 6.828 -6.418 -13.117 1 98.94 115 ALA B O 1
ATOM 2067 N N . GLY B 1 116 ? 6.801 -8.273 -14.391 1 98.94 116 GLY B N 1
ATOM 2068 C CA . GLY B 1 116 ? 5.777 -7.762 -15.289 1 98.94 116 GLY B CA 1
ATOM 2069 C C . GLY B 1 116 ? 4.449 -7.516 -14.594 1 98.94 116 GLY B C 1
ATOM 2070 O O . GLY B 1 116 ? 3.785 -6.508 -14.852 1 98.94 116 GLY B O 1
ATOM 2071 N N . PHE B 1 117 ? 4.055 -8.469 -13.703 1 98.94 117 PHE B N 1
ATOM 2072 C CA . PHE B 1 117 ? 2.812 -8.328 -12.953 1 98.94 117 PHE B CA 1
ATOM 2073 C C . PHE B 1 117 ? 2.873 -7.117 -12.031 1 98.94 117 PHE B C 1
ATOM 2075 O O . PHE B 1 117 ? 1.923 -6.336 -11.961 1 98.94 117 PHE B O 1
ATOM 2082 N N . ALA B 1 118 ? 4.02 -6.891 -11.336 1 98.94 118 ALA B N 1
ATOM 2083 C CA . ALA B 1 118 ? 4.195 -5.734 -10.461 1 98.94 118 ALA B CA 1
ATOM 2084 C C . ALA B 1 118 ? 4.051 -4.43 -11.242 1 98.94 118 ALA B C 1
ATOM 2086 O O . ALA B 1 118 ? 3.35 -3.514 -10.805 1 98.94 118 ALA B O 1
ATOM 2087 N N . ARG B 1 119 ? 4.68 -4.395 -12.391 1 98.88 119 ARG B N 1
ATOM 2088 C CA . ARG B 1 119 ? 4.598 -3.199 -13.227 1 98.88 119 ARG B CA 1
ATOM 2089 C C . ARG B 1 119 ? 3.162 -2.951 -13.68 1 98.88 119 ARG B C 1
ATOM 2091 O O . ARG B 1 119 ? 2.676 -1.819 -13.625 1 98.88 119 ARG B O 1
ATOM 2098 N N . ALA B 1 120 ? 2.471 -3.984 -14.133 1 98.88 120 ALA B N 1
ATOM 2099 C CA . ALA B 1 120 ? 1.098 -3.869 -14.617 1 98.88 120 ALA B CA 1
ATOM 2100 C C . ALA B 1 120 ? 0.168 -3.375 -13.508 1 98.88 120 ALA B C 1
ATOM 2102 O O . ALA B 1 120 ? -0.715 -2.551 -13.758 1 98.88 120 ALA B O 1
ATOM 2103 N N . LEU B 1 121 ? 0.36 -3.896 -12.273 1 98.88 121 LEU B N 1
ATOM 2104 C CA . LEU B 1 121 ? -0.45 -3.459 -11.141 1 98.88 121 LEU B CA 1
ATOM 2105 C C . LEU B 1 121 ? -0.354 -1.948 -10.953 1 98.88 121 LEU B C 1
ATOM 2107 O O . LEU B 1 121 ? -1.37 -1.275 -10.766 1 98.88 121 LEU B O 1
ATOM 2111 N N . VAL B 1 122 ? 0.879 -1.442 -11.008 1 98.75 122 VAL B N 1
ATOM 2112 C CA . VAL B 1 122 ? 1.101 -0.021 -10.758 1 98.75 122 VAL B CA 1
ATOM 2113 C C . VAL B 1 122 ? 0.551 0.796 -11.93 1 98.75 122 VAL B C 1
ATOM 2115 O O . VAL B 1 122 ? -0.221 1.736 -11.727 1 98.75 122 VAL B O 1
ATOM 2118 N N . GLU B 1 123 ? 0.833 0.399 -13.141 1 98.44 123 GLU B N 1
ATOM 2119 C CA . GLU B 1 123 ? 0.492 1.192 -14.32 1 98.44 123 GLU B CA 1
ATOM 2120 C C . GLU B 1 123 ? -1.011 1.166 -14.586 1 98.44 123 GLU B C 1
ATOM 2122 O O . GLU B 1 123 ? -1.579 2.152 -15.062 1 98.44 123 GLU B O 1
ATOM 2127 N N . GLN B 1 124 ? -1.595 0.054 -14.242 1 98.12 124 GLN B N 1
ATOM 2128 C CA . GLN B 1 124 ? -3 -0.123 -14.586 1 98.12 124 GLN B CA 1
ATOM 2129 C C . GLN B 1 124 ? -3.885 -0.094 -13.344 1 98.12 124 GLN B C 1
ATOM 2131 O O . GLN B 1 124 ? -5.078 -0.386 -13.422 1 98.12 124 GLN B O 1
ATOM 2136 N N . ARG B 1 125 ? -3.379 0.245 -12.219 1 97.5 125 ARG B N 1
ATOM 2137 C CA . ARG B 1 125 ? -4.066 0.38 -10.938 1 97.5 125 ARG B CA 1
ATOM 2138 C C . ARG B 1 125 ? -4.844 -0.887 -10.594 1 97.5 125 ARG B C 1
ATOM 2140 O O . ARG B 1 125 ? -6.039 -0.829 -10.297 1 97.5 125 ARG B O 1
ATOM 2147 N N . GLY B 1 126 ? -4.191 -2.008 -10.844 1 97.88 126 GLY B N 1
ATOM 2148 C CA . GLY B 1 126 ? -4.711 -3.287 -10.391 1 97.88 126 GLY B CA 1
ATOM 2149 C C . GLY B 1 126 ? -5.668 -3.926 -11.383 1 97.88 126 GLY B C 1
ATOM 2150 O O . GLY B 1 126 ? -6.188 -5.016 -11.133 1 97.88 126 GLY B O 1
ATOM 2151 N N . VAL B 1 127 ? -5.945 -3.291 -12.484 1 97.81 127 VAL B N 1
ATOM 2152 C CA . VAL B 1 127 ? -6.824 -3.871 -13.492 1 97.81 127 VAL B CA 1
ATOM 2153 C C . VAL B 1 127 ? -5.988 -4.52 -14.594 1 97.81 127 VAL B C 1
ATOM 2155 O O . VAL B 1 127 ? -5.598 -3.855 -15.562 1 97.81 127 VAL B O 1
ATOM 2158 N N . VAL B 1 128 ? -5.734 -5.754 -14.508 1 98.31 128 VAL B N 1
ATOM 2159 C CA . VAL B 1 128 ? -4.914 -6.539 -15.422 1 98.31 128 VAL B CA 1
ATOM 2160 C C . VAL B 1 128 ? -5.801 -7.465 -16.25 1 98.31 128 VAL B C 1
ATOM 2162 O O . VAL B 1 128 ? -6.695 -8.125 -15.711 1 98.31 128 VAL B O 1
ATOM 2165 N N . SER B 1 129 ? -5.59 -7.496 -17.516 1 98 129 SER B N 1
ATOM 2166 C CA . SER B 1 129 ? -6.445 -8.258 -18.422 1 98 129 SER B CA 1
ATOM 2167 C C . SER B 1 129 ? -6.387 -9.75 -18.109 1 98 129 SER B C 1
ATOM 2169 O O . SER B 1 129 ? -5.387 -10.242 -17.594 1 98 129 SER B O 1
ATOM 2171 N N . ALA B 1 130 ? -7.438 -10.469 -18.484 1 97.5 130 ALA B N 1
ATOM 2172 C CA . ALA B 1 130 ? -7.508 -11.914 -18.297 1 97.5 130 ALA B CA 1
ATOM 2173 C C . ALA B 1 130 ? -6.383 -12.625 -19.047 1 97.5 130 ALA B C 1
ATOM 2175 O O . ALA B 1 130 ? -5.809 -13.594 -18.547 1 97.5 130 ALA B O 1
ATOM 2176 N N . ASP B 1 131 ? -6.082 -12.109 -20.234 1 98.31 131 ASP B N 1
ATOM 2177 C CA . ASP B 1 131 ? -5.023 -12.719 -21.047 1 98.31 131 ASP B CA 1
ATOM 2178 C C . ASP B 1 131 ? -3.664 -12.555 -20.359 1 98.31 131 ASP B C 1
ATOM 2180 O O . ASP B 1 131 ? -2.867 -13.5 -20.328 1 98.31 131 ASP B O 1
ATOM 2184 N N . ALA B 1 132 ? -3.387 -11.367 -19.875 1 98.62 132 ALA B N 1
ATOM 2185 C CA . ALA B 1 132 ? -2.127 -11.141 -19.172 1 98.62 132 ALA B CA 1
ATOM 2186 C C . ALA B 1 132 ? -2.031 -12.008 -17.922 1 98.62 132 ALA B C 1
ATOM 2188 O O . ALA B 1 132 ? -0.987 -12.602 -17.656 1 98.62 132 ALA B O 1
ATOM 2189 N N . MET B 1 133 ? -3.174 -12.141 -17.234 1 98.62 133 MET B N 1
ATOM 2190 C CA . MET B 1 133 ? -3.176 -12.961 -16.031 1 98.62 133 MET B CA 1
ATOM 2191 C C . MET B 1 133 ? -2.924 -14.43 -16.375 1 98.62 133 MET B C 1
ATOM 2193 O O . MET B 1 133 ? -2.221 -15.125 -15.641 1 98.62 133 MET B O 1
ATOM 2197 N N . ALA B 1 134 ? -3.488 -14.867 -17.438 1 98.62 134 ALA B N 1
ATOM 2198 C CA . ALA B 1 134 ? -3.268 -16.25 -17.875 1 98.62 134 ALA B CA 1
ATOM 2199 C C . ALA B 1 134 ? -1.793 -16.484 -18.172 1 98.62 134 ALA B C 1
ATOM 2201 O O . ALA B 1 134 ? -1.259 -17.562 -17.859 1 98.62 134 ALA B O 1
ATOM 2202 N N . ASN B 1 135 ? -1.153 -15.492 -18.781 1 98.69 135 ASN B N 1
ATOM 2203 C CA . ASN B 1 135 ? 0.269 -15.609 -19.078 1 98.69 135 ASN B CA 1
ATOM 2204 C C . ASN B 1 135 ? 1.114 -15.656 -17.812 1 98.69 135 ASN B C 1
ATOM 2206 O O . ASN B 1 135 ? 2.068 -16.438 -17.734 1 98.69 135 ASN B O 1
ATOM 2210 N N . TYR B 1 136 ? 0.772 -14.828 -16.812 1 98.81 136 TYR B N 1
ATOM 2211 C CA . TYR B 1 136 ? 1.505 -14.852 -15.555 1 98.81 136 TYR B CA 1
ATOM 2212 C C . TYR B 1 136 ? 1.337 -16.188 -14.852 1 98.81 136 TYR B C 1
ATOM 2214 O O . TYR B 1 136 ? 2.291 -16.719 -14.273 1 98.81 136 TYR B O 1
ATOM 2222 N N . ARG B 1 137 ? 0.139 -16.75 -14.914 1 98.69 137 ARG B N 1
ATOM 2223 C CA . ARG B 1 137 ? -0.118 -18.031 -14.273 1 98.69 137 ARG B CA 1
ATOM 2224 C C . ARG B 1 137 ? 0.646 -19.156 -14.969 1 98.69 137 ARG B C 1
ATOM 2226 O O . ARG B 1 137 ? 1.179 -20.062 -14.312 1 98.69 137 ARG B O 1
ATOM 2233 N N . ARG B 1 138 ? 0.709 -19.062 -16.297 1 98.69 138 ARG B N 1
ATOM 2234 C CA . ARG B 1 138 ? 1.465 -20.062 -17.047 1 98.69 138 ARG B CA 1
ATOM 2235 C C . ARG B 1 138 ? 2.947 -20 -16.688 1 98.69 138 ARG B C 1
ATOM 2237 O O . ARG B 1 138 ? 3.631 -21.031 -16.703 1 98.69 138 ARG B O 1
ATOM 2244 N N . ALA B 1 139 ? 3.387 -18.812 -16.312 1 98.81 139 ALA B N 1
ATOM 2245 C CA . ALA B 1 139 ? 4.797 -18.609 -15.984 1 98.81 139 ALA B CA 1
ATOM 2246 C C . ALA B 1 139 ? 5.094 -18.984 -14.539 1 98.81 139 ALA B C 1
ATOM 2248 O O . ALA B 1 139 ? 6.25 -18.969 -14.109 1 98.81 139 ALA B O 1
ATOM 2249 N N . GLY B 1 140 ? 3.984 -19.312 -13.734 1 98.62 140 GLY B N 1
ATOM 2250 C CA . GLY B 1 140 ? 4.277 -19.891 -12.43 1 98.62 140 GLY B CA 1
ATOM 2251 C C . GLY B 1 140 ? 3.611 -19.156 -11.289 1 98.62 140 GLY B C 1
ATOM 2252 O O . GLY B 1 140 ? 3.666 -19.594 -10.141 1 98.62 140 GLY B O 1
ATOM 2253 N N . LEU B 1 141 ? 2.924 -18.047 -11.586 1 98.81 141 LEU B N 1
ATOM 2254 C CA . LEU B 1 141 ? 2.213 -17.375 -10.508 1 98.81 141 LEU B CA 1
ATOM 2255 C C . LEU B 1 141 ? 0.948 -18.125 -10.125 1 98.81 141 LEU B C 1
ATOM 2257 O O . LEU B 1 141 ? 0.078 -18.359 -10.969 1 98.81 141 LEU B O 1
ATOM 2261 N N . ASP B 1 142 ? 0.898 -18.531 -8.898 1 98.69 142 ASP B N 1
ATOM 2262 C CA . ASP B 1 142 ? -0.341 -19.078 -8.352 1 98.69 142 ASP B CA 1
ATOM 2263 C C . ASP B 1 142 ? -1.054 -18.062 -7.469 1 98.69 142 ASP B C 1
ATOM 2265 O O . ASP B 1 142 ? -0.62 -16.906 -7.367 1 98.69 142 ASP B O 1
ATOM 2269 N N . ASP B 1 143 ? -2.127 -18.453 -6.84 1 98.62 143 ASP B N 1
ATOM 2270 C CA . ASP B 1 143 ? -2.943 -17.516 -6.066 1 98.62 143 ASP B CA 1
ATOM 2271 C C . ASP B 1 143 ? -2.127 -16.859 -4.957 1 98.62 143 ASP B C 1
ATOM 2273 O O . ASP B 1 143 ? -2.174 -15.641 -4.781 1 98.62 143 ASP B O 1
ATOM 2277 N N . GLY B 1 144 ? -1.379 -17.656 -4.242 1 98.62 144 GLY B N 1
ATOM 2278 C CA . GLY B 1 144 ? -0.577 -17.141 -3.145 1 98.62 144 GLY B CA 1
ATOM 2279 C C . GLY B 1 144 ? 0.476 -16.156 -3.59 1 98.62 144 GLY B C 1
ATOM 2280 O O . GLY B 1 144 ? 0.626 -15.086 -2.986 1 98.62 144 GLY B O 1
ATOM 2281 N N . LEU B 1 145 ? 1.195 -16.422 -4.656 1 98.94 145 LEU B N 1
ATOM 2282 C CA . LEU B 1 145 ? 2.244 -15.531 -5.133 1 98.94 145 LEU B CA 1
ATOM 2283 C C . LEU B 1 145 ? 1.647 -14.25 -5.707 1 98.94 145 LEU B C 1
ATOM 2285 O O . LEU B 1 145 ? 2.209 -13.172 -5.531 1 98.94 145 LEU B O 1
ATOM 2289 N N . ILE B 1 146 ? 0.515 -14.359 -6.375 1 98.94 146 ILE B N 1
ATOM 2290 C CA . ILE B 1 146 ? -0.19 -13.188 -6.891 1 98.94 146 ILE B CA 1
ATOM 2291 C C . ILE B 1 146 ? -0.499 -12.227 -5.746 1 98.94 146 ILE B C 1
ATOM 2293 O O . ILE B 1 146 ? -0.199 -11.039 -5.828 1 98.94 146 ILE B O 1
ATOM 2297 N N . LEU B 1 147 ? -0.988 -12.773 -4.691 1 98.94 147 LEU B N 1
ATOM 2298 C CA . LEU B 1 147 ? -1.407 -11.938 -3.57 1 98.94 147 LEU B CA 1
ATOM 2299 C C . LEU B 1 147 ? -0.199 -11.359 -2.84 1 98.94 147 LEU B C 1
ATOM 2301 O O . LEU B 1 147 ? -0.249 -10.234 -2.346 1 98.94 147 LEU B O 1
ATOM 2305 N N . GLU B 1 148 ? 0.87 -12.109 -2.777 1 98.94 148 GLU B N 1
ATOM 2306 C CA . GLU B 1 148 ? 2.076 -11.586 -2.145 1 98.94 148 GLU B CA 1
ATOM 2307 C C . GLU B 1 148 ? 2.701 -10.469 -2.982 1 98.94 148 GLU B C 1
ATOM 2309 O O . GLU B 1 148 ? 3.225 -9.492 -2.438 1 98.94 148 GLU B O 1
ATOM 2314 N N . VAL B 1 149 ? 2.668 -10.609 -4.309 1 99 149 VAL B N 1
ATOM 2315 C CA . VAL B 1 149 ? 3.17 -9.539 -5.164 1 99 149 VAL B CA 1
ATOM 2316 C C . VAL B 1 149 ? 2.334 -8.273 -4.957 1 99 149 VAL B C 1
ATOM 2318 O O . VAL B 1 149 ? 2.879 -7.172 -4.852 1 99 149 VAL B O 1
ATOM 2321 N N . ILE B 1 150 ? 1.022 -8.422 -4.828 1 99 150 ILE B N 1
ATOM 2322 C CA . ILE B 1 150 ? 0.141 -7.281 -4.598 1 99 150 ILE B CA 1
ATOM 2323 C C . ILE B 1 150 ? 0.515 -6.594 -3.285 1 99 150 ILE B C 1
ATOM 2325 O O . ILE B 1 150 ? 0.612 -5.367 -3.225 1 99 150 ILE B O 1
ATOM 2329 N N . ALA B 1 151 ? 0.755 -7.406 -2.234 1 98.94 151 ALA B N 1
ATOM 2330 C CA . ALA B 1 151 ? 1.099 -6.844 -0.931 1 98.94 151 ALA B CA 1
ATOM 2331 C C . ALA B 1 151 ? 2.426 -6.094 -0.989 1 98.94 151 ALA B C 1
ATOM 2333 O O . ALA B 1 151 ? 2.572 -5.031 -0.38 1 98.94 151 ALA B O 1
ATOM 2334 N N . ASN B 1 152 ? 3.385 -6.637 -1.73 1 99 152 ASN B N 1
ATOM 2335 C CA . ASN B 1 152 ? 4.668 -5.961 -1.877 1 99 152 ASN B CA 1
ATOM 2336 C C . ASN B 1 152 ? 4.539 -4.691 -2.713 1 99 152 ASN B C 1
ATOM 2338 O O . ASN B 1 152 ? 5.227 -3.701 -2.459 1 99 152 ASN B O 1
ATOM 2342 N N . VAL B 1 153 ? 3.672 -4.68 -3.727 1 99 153 VAL B N 1
ATOM 2343 C CA . VAL B 1 153 ? 3.408 -3.467 -4.492 1 99 153 VAL B CA 1
ATOM 2344 C C . VAL B 1 153 ? 2.811 -2.398 -3.582 1 99 153 VAL B C 1
ATOM 2346 O O . VAL B 1 153 ? 3.17 -1.222 -3.676 1 99 153 VAL B O 1
ATOM 2349 N N . ALA B 1 154 ? 1.913 -2.787 -2.674 1 98.94 154 ALA B N 1
ATOM 2350 C CA . ALA B 1 154 ? 1.321 -1.841 -1.73 1 98.94 154 ALA B CA 1
ATOM 2351 C C . ALA B 1 154 ? 2.379 -1.275 -0.785 1 98.94 154 ALA B C 1
ATOM 2353 O O . ALA B 1 154 ? 2.375 -0.08 -0.485 1 98.94 154 ALA B O 1
ATOM 2354 N N . LEU B 1 155 ? 3.281 -2.137 -0.312 1 98.94 155 LEU B N 1
ATOM 2355 C CA . LEU B 1 155 ? 4.402 -1.699 0.514 1 98.94 155 LEU B CA 1
ATOM 2356 C C . LEU B 1 155 ? 5.227 -0.638 -0.208 1 98.94 155 LEU B C 1
ATOM 2358 O O . LEU B 1 155 ? 5.57 0.391 0.376 1 98.94 155 LEU B O 1
ATOM 2362 N N . ASN B 1 156 ? 5.527 -0.853 -1.446 1 98.94 156 ASN B N 1
ATOM 2363 C CA . ASN B 1 156 ? 6.336 0.078 -2.227 1 98.94 156 ASN B CA 1
ATOM 2364 C C . ASN B 1 156 ? 5.551 1.336 -2.588 1 98.94 156 ASN B C 1
ATOM 2366 O O . ASN B 1 156 ? 6.121 2.426 -2.672 1 98.94 156 ASN B O 1
ATOM 2370 N N . THR B 1 157 ? 4.199 1.21 -2.762 1 98.94 157 THR B N 1
ATOM 2371 C CA . THR B 1 157 ? 3.359 2.385 -2.969 1 98.94 157 THR B CA 1
ATOM 2372 C C . THR B 1 157 ? 3.504 3.365 -1.808 1 98.94 157 THR B C 1
ATOM 2374 O O . THR B 1 157 ? 3.625 4.574 -2.02 1 98.94 157 THR B O 1
ATOM 2377 N N . LEU B 1 158 ? 3.555 2.826 -0.582 1 98.94 158 LEU B N 1
ATOM 2378 C CA . LEU B 1 158 ? 3.713 3.656 0.606 1 98.94 158 LEU B CA 1
ATOM 2379 C C . LEU B 1 158 ? 5.008 4.457 0.541 1 98.94 158 LEU B C 1
ATOM 2381 O O . LEU B 1 158 ? 5 5.676 0.74 1 98.94 158 LEU B O 1
ATOM 2385 N N . THR B 1 159 ? 6.109 3.84 0.142 1 98.94 159 THR B N 1
ATOM 2386 C CA . THR B 1 159 ? 7.402 4.52 0.155 1 98.94 159 THR B CA 1
ATOM 2387 C C . THR B 1 159 ? 7.555 5.414 -1.073 1 98.94 159 THR B C 1
ATOM 2389 O O . THR B 1 159 ? 8.102 6.512 -0.981 1 98.94 159 THR B O 1
ATOM 2392 N N . ASN B 1 160 ? 7.035 4.984 -2.219 1 98.94 160 ASN B N 1
ATOM 2393 C CA . ASN B 1 160 ? 7.102 5.82 -3.414 1 98.94 160 ASN B CA 1
ATOM 2394 C C . ASN B 1 160 ? 6.352 7.133 -3.223 1 98.94 160 ASN B C 1
ATOM 2396 O O . ASN B 1 160 ? 6.883 8.211 -3.514 1 98.94 160 ASN B O 1
ATOM 2400 N N . TYR B 1 161 ? 5.105 7.051 -2.695 1 98.94 161 TYR B N 1
ATOM 2401 C CA . TYR B 1 161 ? 4.285 8.25 -2.527 1 98.94 161 TYR B CA 1
ATOM 2402 C C . TYR B 1 161 ? 4.848 9.141 -1.427 1 98.94 161 TYR B C 1
ATOM 2404 O O . TYR B 1 161 ? 4.797 10.367 -1.53 1 98.94 161 TYR B O 1
ATOM 2412 N N . THR B 1 162 ? 5.414 8.523 -0.35 1 98.94 162 THR B N 1
ATOM 2413 C CA . THR B 1 162 ? 6.066 9.312 0.687 1 98.94 162 THR B CA 1
ATOM 2414 C C . THR B 1 162 ? 7.215 10.133 0.099 1 98.94 162 THR B C 1
ATOM 2416 O O . THR B 1 162 ? 7.312 11.336 0.339 1 98.94 162 THR B O 1
ATOM 2419 N N . ASN B 1 163 ? 7.992 9.508 -0.708 1 98.88 163 ASN B N 1
ATOM 2420 C CA . ASN B 1 163 ? 9.156 10.188 -1.265 1 98.88 163 ASN B CA 1
ATOM 2421 C C . ASN B 1 163 ? 8.742 11.258 -2.273 1 98.88 163 ASN B C 1
ATOM 2423 O O . ASN B 1 163 ? 9.406 12.297 -2.389 1 98.88 163 ASN B O 1
ATOM 2427 N N . HIS B 1 164 ? 7.676 11.031 -3.043 1 98.69 164 HIS B N 1
ATOM 2428 C CA . HIS B 1 164 ? 7.164 12.055 -3.949 1 98.69 164 HIS B CA 1
ATOM 2429 C C . HIS B 1 164 ? 6.727 13.297 -3.186 1 98.69 164 HIS B C 1
ATOM 2431 O O . HIS B 1 164 ? 7.055 14.422 -3.576 1 98.69 164 HIS B O 1
ATOM 2437 N N . ILE B 1 165 ? 5.996 13.07 -2.104 1 98.81 165 ILE B N 1
ATOM 2438 C CA . ILE B 1 165 ? 5.398 14.18 -1.362 1 98.81 165 ILE B CA 1
ATOM 2439 C C . ILE B 1 165 ? 6.465 14.875 -0.521 1 98.81 165 ILE B C 1
ATOM 2441 O O . ILE B 1 165 ? 6.5 16.109 -0.446 1 98.81 165 ILE B O 1
ATOM 2445 N N . ALA B 1 166 ? 7.359 14.07 0.075 1 98.69 166 ALA B N 1
ATOM 2446 C CA . ALA B 1 166 ? 8.344 14.625 1.005 1 98.69 166 ALA B CA 1
ATOM 2447 C C . ALA B 1 166 ? 9.562 15.156 0.261 1 98.69 166 ALA B C 1
ATOM 2449 O O . ALA B 1 166 ? 10.344 15.938 0.813 1 98.69 166 ALA B O 1
ATOM 2450 N N . ASP B 1 167 ? 9.703 14.727 -0.983 1 98.25 167 ASP B N 1
ATOM 2451 C CA . ASP B 1 167 ? 10.922 15.047 -1.733 1 98.25 167 ASP B CA 1
ATOM 2452 C C . ASP B 1 167 ? 12.172 14.711 -0.923 1 98.25 167 ASP B C 1
ATOM 2454 O O . ASP B 1 167 ? 13.016 15.578 -0.698 1 98.25 167 ASP B O 1
ATOM 2458 N N . THR B 1 168 ? 12.227 13.453 -0.493 1 98.56 168 THR B N 1
ATOM 2459 C CA . THR B 1 168 ? 13.25 12.961 0.426 1 98.56 168 THR B CA 1
ATOM 2460 C C . THR B 1 168 ? 14.625 12.977 -0.233 1 98.56 168 THR B C 1
ATOM 2462 O O . THR B 1 168 ? 14.773 12.547 -1.379 1 98.56 168 THR B O 1
ATOM 2465 N N . THR B 1 169 ? 15.641 13.484 0.491 1 98.31 169 THR B N 1
ATOM 2466 C CA . THR B 1 169 ? 17.016 13.445 -0.002 1 98.31 169 THR B CA 1
ATOM 2467 C C . THR B 1 169 ? 17.516 12.008 -0.104 1 98.31 169 THR B C 1
ATOM 2469 O O . THR B 1 169 ? 17.391 11.234 0.85 1 98.31 169 THR B O 1
ATOM 2472 N N . VAL B 1 170 ? 18.062 11.641 -1.291 1 98.56 170 VAL B N 1
ATOM 2473 C CA . VAL B 1 170 ? 18.562 10.289 -1.518 1 98.56 170 VAL B CA 1
ATOM 2474 C C . VAL B 1 170 ? 19.828 10.07 -0.7 1 98.56 170 VAL B C 1
ATOM 2476 O O . VAL B 1 170 ? 20.781 10.844 -0.801 1 98.56 170 VAL B O 1
ATOM 2479 N N . ASP B 1 171 ? 19.859 9.109 0.136 1 97.88 171 ASP B N 1
ATOM 2480 C CA . ASP B 1 171 ? 21.016 8.805 0.977 1 97.88 171 ASP B CA 1
ATOM 2481 C C . ASP B 1 171 ? 21.688 7.496 0.544 1 97.88 171 ASP B C 1
ATOM 2483 O O . ASP B 1 171 ? 22.328 6.828 1.351 1 97.88 171 ASP B O 1
ATOM 2487 N N . PHE B 1 172 ? 21.531 7.078 -0.706 1 97.88 172 PHE B N 1
ATOM 2488 C CA . PHE B 1 172 ? 22.141 5.961 -1.426 1 97.88 172 PHE B CA 1
ATOM 2489 C C . PHE B 1 172 ? 22.812 6.441 -2.701 1 97.88 172 PHE B C 1
ATOM 2491 O O . PHE B 1 172 ? 22.625 7.586 -3.115 1 97.88 172 PHE B O 1
ATOM 2498 N N . PRO B 1 173 ? 23.719 5.57 -3.246 1 98.31 173 PRO B N 1
ATOM 2499 C CA . PRO B 1 173 ? 24.188 5.992 -4.566 1 98.31 173 PRO B CA 1
ATOM 2500 C C . PRO B 1 173 ? 23.047 6.285 -5.539 1 98.31 173 PRO B C 1
ATOM 2502 O O . PRO B 1 173 ? 22.234 5.41 -5.816 1 98.31 173 PRO B O 1
ATOM 2505 N N . VAL B 1 174 ? 23.047 7.484 -6.023 1 98.56 174 VAL B N 1
ATOM 2506 C CA . VAL B 1 174 ? 21.906 7.969 -6.812 1 98.56 174 VAL B CA 1
ATOM 2507 C C . VAL B 1 174 ? 21.906 7.273 -8.172 1 98.56 174 VAL B C 1
ATOM 2509 O O . VAL B 1 174 ? 22.953 7.109 -8.805 1 98.56 174 VAL B O 1
ATOM 2512 N N . VAL B 1 175 ? 20.797 6.836 -8.594 1 98.38 175 VAL B N 1
ATOM 2513 C CA . VAL B 1 175 ? 20.609 6.352 -9.961 1 98.38 175 VAL B CA 1
ATOM 2514 C C . VAL B 1 175 ? 19.578 7.211 -10.688 1 98.38 175 VAL B C 1
ATOM 2516 O O . VAL B 1 175 ? 18.719 7.82 -10.047 1 98.38 175 VAL B O 1
ATOM 2519 N N . ALA B 1 176 ? 19.719 7.254 -11.961 1 97.75 176 ALA B N 1
ATOM 2520 C CA . ALA B 1 176 ? 18.75 8.008 -12.758 1 97.75 176 ALA B CA 1
ATOM 2521 C C . ALA B 1 176 ? 17.422 7.281 -12.828 1 97.75 176 ALA B C 1
ATOM 2523 O O . ALA B 1 176 ? 17.359 6.051 -12.734 1 97.75 176 ALA B O 1
ATOM 2524 N N . VAL B 1 177 ? 16.344 8.07 -13.039 1 97.5 177 VAL B N 1
ATOM 2525 C CA . VAL B 1 177 ? 15.016 7.484 -13.172 1 97.5 177 VAL B CA 1
ATOM 2526 C C . VAL B 1 177 ? 14.812 6.996 -14.609 1 97.5 177 VAL B C 1
ATOM 2528 O O . VAL B 1 177 ? 15.258 7.637 -15.562 1 97.5 177 VAL B O 1
#